Protein AF-X1JY91-F1 (afdb_monomer_lite)

Secondary structure (DSSP, 8-state):
-----GGGEEE-S---TTTTS---S---EEEEEEEEESSSTTTSEESSHHHHHHHH-HHHHH-SS----S-SS--EESHHHHHHHHHT--TT-EEEEEEEEEEHHHHHHHHHHHHHHHHTTS-TTGGGEEE--SEEE-GGGBS-GGG-SSS------TTT--HHHHHHHHHHHGGGS---HHHHHTT--BTBGGG--B----TTS--TTS-HHHH--GGGPPPSSPPPPS---

Organism: NCBI:txid412755

Structure (mmCIF, N/CA/C/O backbone):
data_AF-X1JY91-F1
#
_entry.id   AF-X1JY91-F1
#
loop_
_atom_site.group_PDB
_atom_site.id
_atom_site.type_symbol
_atom_site.label_atom_id
_atom_site.label_alt_id
_atom_site.label_comp_id
_atom_site.label_asym_id
_atom_site.label_entity_id
_atom_site.label_seq_id
_atom_site.pdbx_PDB_ins_code
_atom_site.Cartn_x
_atom_site.Cartn_y
_atom_site.Cartn_z
_atom_site.occupancy
_atom_site.B_iso_or_equiv
_atom_site.auth_seq_id
_atom_site.auth_comp_id
_atom_site.auth_asym_id
_atom_site.auth_atom_id
_atom_site.pdbx_PDB_model_num
ATOM 1 N N . VAL A 1 1 ? -19.067 -27.309 15.821 1.00 42.75 1 VAL A N 1
ATOM 2 C CA . VAL A 1 1 ? -18.584 -26.066 15.179 1.00 42.75 1 VAL A CA 1
ATOM 3 C C . VAL A 1 1 ? -19.810 -25.190 15.060 1.00 42.75 1 VAL A C 1
ATOM 5 O O . VAL A 1 1 ? -20.664 -25.485 14.240 1.00 42.75 1 VAL A O 1
ATOM 8 N N . ASN A 1 2 ? -19.988 -24.309 16.042 1.00 35.75 2 ASN A N 1
ATOM 9 C CA . ASN A 1 2 ? -21.255 -23.636 16.328 1.00 35.75 2 ASN A CA 1
ATOM 10 C C . ASN A 1 2 ? -21.589 -22.570 15.284 1.00 35.75 2 ASN A C 1
ATOM 12 O O . ASN A 1 2 ? -20.685 -21.918 14.764 1.00 35.75 2 ASN A O 1
ATOM 16 N N . ASP A 1 3 ? -22.894 -22.414 15.057 1.00 37.16 3 ASP A N 1
ATOM 17 C CA . ASP A 1 3 ? -23.576 -21.383 14.275 1.00 37.16 3 ASP A CA 1
ATOM 18 C C . ASP A 1 3 ? -22.879 -20.016 14.314 1.00 37.16 3 ASP A C 1
ATOM 20 O O . ASP A 1 3 ? -23.048 -19.217 15.238 1.00 37.16 3 ASP A O 1
ATOM 24 N N . LEU A 1 4 ? -22.131 -19.706 13.257 1.00 40.84 4 LEU A N 1
ATOM 25 C CA . LEU A 1 4 ? -21.957 -18.325 12.836 1.00 40.84 4 LEU A CA 1
ATOM 26 C C . LEU A 1 4 ? -23.233 -17.956 12.077 1.00 40.84 4 LEU A C 1
ATOM 28 O O . LEU A 1 4 ? -23.345 -18.238 10.887 1.00 40.84 4 LEU A O 1
ATOM 32 N N . ASN A 1 5 ? -24.211 -17.361 12.769 1.00 42.41 5 ASN A N 1
ATOM 33 C CA . ASN A 1 5 ? -25.340 -16.713 12.102 1.00 42.41 5 ASN A CA 1
ATOM 34 C C . ASN A 1 5 ? -24.774 -15.751 11.047 1.00 42.41 5 ASN A C 1
ATOM 36 O O . ASN A 1 5 ? -24.070 -14.793 11.381 1.00 42.41 5 ASN A O 1
ATOM 40 N N . ASN A 1 6 ? -25.084 -16.020 9.777 1.00 45.81 6 ASN A N 1
ATOM 41 C CA . ASN A 1 6 ? -24.625 -15.269 8.602 1.00 45.81 6 ASN A CA 1
ATOM 42 C C . ASN A 1 6 ? -24.978 -13.766 8.640 1.00 45.81 6 ASN A C 1
ATOM 44 O O . ASN A 1 6 ? -24.486 -12.999 7.822 1.00 45.81 6 ASN A O 1
ATOM 48 N N . GLU A 1 7 ? -25.787 -13.332 9.605 1.00 46.47 7 GLU A N 1
ATOM 49 C CA . GLU A 1 7 ? -26.208 -11.945 9.838 1.00 46.47 7 GLU A CA 1
ATOM 50 C C . GLU A 1 7 ? -25.088 -11.043 10.396 1.00 46.47 7 GLU A C 1
ATOM 52 O O . GLU A 1 7 ? -25.255 -9.831 10.481 1.00 46.47 7 GLU A O 1
ATOM 57 N N . ARG A 1 8 ? -23.917 -11.597 10.749 1.00 52.84 8 ARG A N 1
ATOM 58 C CA . ARG A 1 8 ? -22.803 -10.848 11.375 1.00 52.84 8 ARG A CA 1
ATOM 59 C C . ARG A 1 8 ? -21.586 -10.630 10.474 1.00 52.84 8 ARG A C 1
ATOM 61 O O . ARG A 1 8 ? -20.507 -10.340 10.991 1.00 52.84 8 ARG A O 1
ATOM 68 N N . VAL A 1 9 ? -21.741 -10.806 9.159 1.00 50.53 9 VAL A N 1
ATOM 69 C CA . VAL A 1 9 ? -20.650 -10.747 8.175 1.00 50.53 9 VAL A CA 1
ATOM 70 C C . VAL A 1 9 ? -21.019 -9.809 7.026 1.00 50.53 9 VAL A C 1
ATOM 72 O O . VAL A 1 9 ? -21.975 -10.054 6.298 1.00 50.53 9 VAL A O 1
ATOM 75 N N . VAL A 1 10 ? -20.216 -8.763 6.807 1.00 55.34 10 VAL A N 1
ATOM 76 C CA . VAL A 1 10 ? -20.349 -7.864 5.646 1.00 55.34 10 VAL A CA 1
ATOM 77 C C . VAL A 1 10 ? -19.116 -7.997 4.752 1.00 55.34 10 VAL A C 1
ATOM 79 O O . VAL A 1 10 ? -17.999 -7.710 5.185 1.00 55.34 10 VAL A O 1
ATOM 82 N N . ALA A 1 11 ? -19.322 -8.407 3.495 1.00 51.16 11 ALA A N 1
ATOM 83 C CA . ALA A 1 11 ? -18.288 -8.433 2.459 1.00 51.16 11 ALA A CA 1
ATOM 84 C C . ALA A 1 11 ? -18.244 -7.083 1.722 1.00 51.16 11 ALA A C 1
ATOM 86 O O . ALA A 1 11 ? -19.138 -6.735 0.944 1.00 51.16 11 ALA A O 1
ATOM 87 N N . TYR A 1 12 ? -17.199 -6.297 1.968 1.00 52.84 12 TYR A N 1
ATOM 88 C CA . TYR A 1 12 ? -17.137 -4.894 1.558 1.00 52.84 12 TYR A CA 1
ATOM 89 C C . TYR A 1 12 ? -16.532 -4.697 0.158 1.00 52.84 12 TYR A C 1
ATOM 91 O O . TYR A 1 12 ? -15.502 -4.051 -0.001 1.00 52.84 12 TYR A O 1
ATOM 99 N N . TYR A 1 13 ? -17.161 -5.239 -0.891 1.00 44.19 13 TYR A N 1
ATOM 100 C CA . TYR A 1 13 ? -16.711 -4.966 -2.272 1.00 44.19 13 TYR A CA 1
ATOM 101 C C . TYR A 1 13 ? -17.351 -3.721 -2.901 1.00 44.19 13 TYR A C 1
ATOM 103 O O . TYR A 1 13 ? -17.035 -3.358 -4.034 1.00 44.19 13 TYR A O 1
ATOM 111 N N . LYS A 1 14 ? -18.292 -3.057 -2.217 1.00 42.50 14 LYS A N 1
ATOM 112 C CA . LYS A 1 14 ? -19.024 -1.917 -2.778 1.00 42.50 14 LYS A CA 1
ATOM 113 C C . LYS A 1 14 ? -19.405 -0.919 -1.687 1.00 42.50 14 LYS A C 1
ATOM 115 O O . LYS A 1 14 ? -20.397 -1.105 -0.995 1.00 42.50 14 LYS A O 1
ATOM 120 N N . LEU A 1 15 ? -18.721 0.224 -1.668 1.00 49.44 15 LEU A N 1
ATOM 121 C CA . LEU A 1 15 ? -19.171 1.495 -1.070 1.00 49.44 15 LEU A CA 1
ATOM 122 C C . LEU A 1 15 ? -20.450 2.058 -1.735 1.00 49.44 15 LEU A C 1
ATOM 124 O O . LEU A 1 15 ? -20.715 3.255 -1.694 1.00 49.44 15 LEU A O 1
ATOM 128 N N . HIS A 1 16 ? -21.236 1.221 -2.412 1.00 49.62 16 HIS A N 1
ATOM 129 C CA . HIS A 1 16 ? -22.369 1.667 -3.199 1.00 49.62 16 HIS A CA 1
ATOM 130 C C . HIS A 1 16 ? -23.526 2.050 -2.258 1.00 49.62 16 HIS A C 1
ATOM 132 O O . HIS A 1 16 ? -23.951 1.198 -1.476 1.00 49.62 16 HIS A O 1
ATOM 138 N N . PRO A 1 17 ? -24.124 3.252 -2.379 1.00 52.75 17 PRO A N 1
ATOM 139 C CA . PRO A 1 17 ? -25.190 3.746 -1.491 1.00 52.75 17 PRO A CA 1
ATOM 140 C C . PRO A 1 17 ? -26.423 2.838 -1.353 1.00 52.75 17 PRO A C 1
ATOM 142 O O . PRO A 1 17 ? -27.221 2.980 -0.433 1.00 52.75 17 PRO A O 1
ATOM 145 N N . LYS A 1 18 ? -26.610 1.888 -2.277 1.00 48.88 18 LYS A N 1
ATOM 146 C CA . LYS A 1 18 ? -27.685 0.882 -2.197 1.00 48.88 18 LYS A CA 1
ATOM 147 C C . LYS A 1 18 ? -27.366 -0.308 -1.281 1.00 48.88 18 LYS A C 1
ATOM 149 O O . LYS A 1 18 ? -28.301 -0.868 -0.732 1.00 48.88 18 LYS A O 1
ATOM 154 N N . ALA A 1 19 ? -26.092 -0.664 -1.090 1.00 51.09 19 ALA A N 1
ATOM 155 C CA . ALA A 1 19 ? -25.667 -1.712 -0.146 1.00 51.09 19 ALA A CA 1
ATOM 156 C C . ALA A 1 19 ? -25.636 -1.212 1.316 1.00 51.09 19 ALA A C 1
ATOM 158 O O . ALA A 1 19 ? -25.403 -1.974 2.241 1.00 51.09 19 ALA A O 1
ATOM 159 N N . GLN A 1 20 ? -25.870 0.087 1.501 1.00 54.62 20 GLN A N 1
ATOM 160 C CA . GLN A 1 20 ? -25.753 0.843 2.746 1.00 54.62 20 GLN A CA 1
ATOM 161 C C . GLN A 1 20 ? -27.077 0.977 3.525 1.00 54.62 20 GLN A C 1
ATOM 163 O O . GLN A 1 20 ? -27.113 1.605 4.579 1.00 54.62 20 GLN A O 1
ATOM 168 N N . LYS A 1 21 ? -28.189 0.443 2.996 1.00 50.72 21 LYS A N 1
ATOM 169 C CA . LYS A 1 21 ? -29.545 0.674 3.535 1.00 50.72 21 LYS A CA 1
ATOM 170 C C . LYS A 1 21 ? -29.960 -0.263 4.672 1.00 50.72 21 LYS A C 1
ATOM 172 O O . LYS A 1 21 ? -31.004 -0.037 5.276 1.00 50.72 21 LYS A O 1
ATOM 177 N N . GLU A 1 22 ? -29.154 -1.264 5.000 1.00 53.72 22 GLU A N 1
ATOM 178 C CA . GLU A 1 22 ? -29.456 -2.238 6.051 1.00 53.72 22 GLU A CA 1
ATOM 179 C C . GLU A 1 22 ? -28.492 -2.062 7.231 1.00 53.72 22 GLU A C 1
ATOM 181 O O . GLU A 1 22 ? -27.667 -2.919 7.519 1.00 53.72 22 GLU A O 1
ATOM 186 N N . LYS A 1 23 ? -28.581 -0.928 7.943 1.00 58.56 23 LYS A N 1
ATOM 187 C CA . LYS A 1 23 ? -28.072 -0.851 9.325 1.00 58.56 23 LYS A CA 1
ATOM 188 C C . LYS A 1 23 ? -29.032 -1.647 10.211 1.00 58.56 23 LYS A C 1
ATOM 190 O O . LYS A 1 23 ? -29.937 -1.079 10.821 1.00 58.56 23 LYS A O 1
ATOM 195 N N . LYS A 1 24 ? -28.896 -2.969 10.219 1.00 55.19 24 LYS A N 1
ATOM 196 C CA . LYS A 1 24 ? -29.608 -3.843 11.148 1.00 55.19 24 LYS A CA 1
ATOM 197 C C . LYS A 1 24 ? -28.599 -4.768 11.817 1.00 55.19 24 LYS A C 1
ATOM 199 O O . LYS A 1 24 ? -27.862 -5.467 11.142 1.00 55.19 24 LYS A O 1
ATOM 204 N N . GLU A 1 25 ? -28.624 -4.711 13.145 1.00 64.94 25 GLU A N 1
ATOM 205 C CA . GLU A 1 25 ? -27.871 -5.529 14.100 1.00 64.94 25 GLU A CA 1
ATOM 206 C C . GLU A 1 25 ? -26.373 -5.237 14.269 1.00 64.94 25 GLU A C 1
ATOM 208 O O . GLU A 1 25 ? -25.697 -4.656 13.422 1.00 64.94 25 GLU A O 1
ATOM 213 N N . PHE A 1 26 ? -25.876 -5.593 15.457 1.00 70.94 26 PHE A N 1
ATOM 214 C CA . PHE A 1 26 ? -24.472 -5.487 15.835 1.00 70.94 26 PHE A CA 1
ATOM 215 C C . PHE A 1 26 ? -23.635 -6.438 14.969 1.00 70.94 26 PHE A C 1
ATOM 217 O O . PHE A 1 26 ? -23.753 -7.663 15.071 1.00 70.94 26 PHE A O 1
ATOM 224 N N . VAL A 1 27 ? -22.764 -5.872 14.133 1.00 81.12 27 VAL A N 1
ATOM 225 C CA . VAL A 1 27 ? -21.846 -6.632 13.279 1.00 81.12 27 VAL A CA 1
ATOM 226 C C . VAL A 1 27 ? -20.506 -6.766 13.989 1.00 81.12 27 VAL A C 1
ATOM 228 O O . VAL A 1 27 ? -19.797 -5.785 14.189 1.00 81.12 27 VAL A O 1
ATOM 231 N N . LYS A 1 28 ? -20.136 -7.995 14.358 1.00 86.75 28 LYS A N 1
ATOM 232 C CA . LYS A 1 28 ? -18.850 -8.253 15.018 1.00 86.75 28 LYS A CA 1
ATOM 233 C C . LYS A 1 28 ? -17.679 -8.286 14.032 1.00 86.75 28 LYS A C 1
ATOM 235 O O . LYS A 1 28 ? -16.620 -7.761 14.351 1.00 86.75 28 LYS A O 1
ATOM 240 N N . TYR A 1 29 ? -17.860 -8.899 12.860 1.00 87.69 29 TYR A N 1
ATOM 241 C CA . TYR A 1 29 ? -16.775 -9.169 11.914 1.00 87.69 29 TYR A CA 1
ATOM 242 C C . TYR A 1 29 ? -17.007 -8.475 10.574 1.00 87.69 29 TYR A C 1
ATOM 244 O O . TYR A 1 29 ? -18.038 -8.659 9.924 1.00 87.69 29 TYR A O 1
ATOM 252 N N . PHE A 1 30 ? -16.000 -7.742 10.113 1.00 88.62 30 PHE A N 1
ATOM 253 C CA . PHE A 1 30 ? -16.000 -7.096 8.810 1.00 88.62 30 PHE A CA 1
ATOM 254 C C . PHE A 1 30 ? -14.899 -7.667 7.929 1.00 88.62 30 PHE A C 1
ATOM 256 O O . PHE A 1 30 ? -13.727 -7.625 8.291 1.00 88.62 30 PHE A O 1
ATOM 263 N N . PHE A 1 31 ? -15.271 -8.159 6.746 1.00 87.06 31 PHE A N 1
ATOM 264 C CA . PHE A 1 31 ? -14.324 -8.708 5.782 1.00 87.06 31 PHE A CA 1
ATOM 265 C C . PHE A 1 31 ? -14.161 -7.733 4.616 1.00 87.06 31 PHE A C 1
ATOM 267 O O . PHE A 1 31 ? -15.071 -7.516 3.806 1.00 87.06 31 PHE A O 1
ATOM 274 N N . LEU A 1 32 ? -12.980 -7.127 4.538 1.00 88.75 32 LEU A N 1
ATOM 275 C CA . LEU A 1 32 ? -12.603 -6.184 3.493 1.00 88.75 32 LEU A CA 1
ATOM 276 C C . LEU A 1 32 ? -11.825 -6.947 2.425 1.00 88.75 32 LEU A C 1
ATOM 278 O O . LEU A 1 32 ? -10.707 -7.379 2.673 1.00 88.75 32 LEU A O 1
ATOM 282 N N . ILE A 1 33 ? -12.407 -7.147 1.248 1.00 85.69 33 ILE A N 1
ATOM 283 C CA . ILE A 1 33 ? -11.801 -7.975 0.198 1.00 85.69 33 ILE A CA 1
ATOM 284 C C . ILE A 1 33 ? -11.210 -7.059 -0.873 1.00 85.69 33 ILE A C 1
ATOM 286 O O . ILE A 1 33 ? -11.864 -6.110 -1.302 1.00 85.69 33 ILE A O 1
ATOM 290 N N . ASP A 1 34 ? -9.995 -7.366 -1.323 1.00 83.69 34 ASP A N 1
ATOM 291 C CA . ASP A 1 34 ? -9.334 -6.657 -2.422 1.00 83.69 34 ASP A CA 1
ATOM 292 C C . ASP A 1 34 ? -8.687 -7.651 -3.394 1.00 83.69 34 ASP A C 1
ATOM 294 O O . ASP A 1 34 ? -8.339 -8.774 -3.023 1.00 83.69 34 ASP A O 1
ATOM 298 N N . ASP A 1 35 ? -8.536 -7.260 -4.656 1.00 83.12 35 ASP A N 1
ATOM 299 C CA . ASP A 1 35 ? -8.000 -8.132 -5.692 1.00 83.12 35 ASP A CA 1
ATOM 300 C C . ASP A 1 35 ? -6.464 -8.160 -5.676 1.00 83.12 35 ASP A C 1
ATOM 302 O O . ASP A 1 35 ? -5.870 -9.242 -5.714 1.00 83.12 35 ASP A O 1
ATOM 306 N N . PHE A 1 36 ? -5.810 -7.002 -5.643 1.00 82.94 36 PHE A N 1
ATOM 307 C CA . PHE A 1 36 ? -4.357 -6.886 -5.652 1.00 82.94 36 PHE A CA 1
ATOM 308 C C . PHE A 1 36 ? -3.873 -5.624 -4.929 1.00 82.94 36 PHE A C 1
ATOM 310 O O . PHE A 1 36 ? -4.130 -4.495 -5.355 1.00 82.94 36 PHE A O 1
ATOM 317 N N . VAL A 1 37 ? -3.039 -5.809 -3.908 1.00 87.00 37 VAL A N 1
ATOM 318 C CA . VAL A 1 37 ? -2.494 -4.714 -3.103 1.00 87.00 37 VAL A CA 1
ATOM 319 C C . VAL A 1 37 ? -1.011 -4.520 -3.396 1.00 87.00 37 VAL A C 1
ATOM 321 O O . VAL A 1 37 ? -0.157 -5.314 -3.000 1.00 87.00 37 VAL A O 1
ATOM 324 N N . GLY A 1 38 ? -0.717 -3.426 -4.100 1.00 85.69 38 GLY A N 1
ATOM 325 C CA . GLY A 1 38 ? 0.626 -3.123 -4.580 1.00 85.69 38 GLY A CA 1
ATOM 326 C C . GLY A 1 38 ? 1.530 -2.462 -3.544 1.00 85.69 38 GLY A C 1
ATOM 327 O O . GLY A 1 38 ? 2.564 -3.021 -3.189 1.00 85.69 38 GLY A O 1
ATOM 328 N N . THR A 1 39 ? 1.111 -1.291 -3.056 1.00 88.38 39 THR A N 1
ATOM 329 C CA . THR A 1 39 ? 1.764 -0.503 -1.989 1.00 88.38 39 THR A CA 1
ATOM 330 C C . THR A 1 39 ? 0.866 -0.308 -0.763 1.00 88.38 39 THR A C 1
ATOM 332 O O . THR A 1 39 ? 1.328 0.093 0.300 1.00 88.38 39 THR A O 1
ATOM 335 N N . GLY A 1 40 ? -0.441 -0.554 -0.897 1.00 90.25 40 GLY A N 1
ATOM 336 C CA . GLY A 1 40 ? -1.424 -0.317 0.162 1.00 90.25 40 GLY A CA 1
ATOM 337 C C . GLY A 1 40 ? -1.877 1.140 0.324 1.00 90.25 40 GLY A C 1
ATOM 338 O O . GLY A 1 40 ? -2.715 1.400 1.179 1.00 90.25 40 GLY A O 1
ATOM 339 N N . THR A 1 41 ? -1.416 2.095 -0.496 1.00 90.44 41 THR A N 1
ATOM 340 C CA . THR A 1 41 ? -1.778 3.531 -0.366 1.00 90.44 41 THR A CA 1
ATOM 341 C C . THR A 1 41 ? -3.260 3.837 -0.609 1.00 90.44 41 THR A C 1
ATOM 343 O O . THR A 1 41 ? -3.788 4.838 -0.121 1.00 90.44 41 THR A O 1
ATOM 346 N N . THR A 1 42 ? -3.957 2.976 -1.355 1.00 87.19 42 THR A N 1
ATOM 347 C CA . THR A 1 42 ? -5.416 3.077 -1.539 1.00 87.19 42 THR A CA 1
ATOM 348 C C . THR A 1 42 ? -6.170 2.645 -0.278 1.00 87.19 42 THR A C 1
ATOM 350 O O . THR A 1 42 ? -7.233 3.194 0.024 1.00 87.19 42 THR A O 1
ATOM 353 N N . PHE A 1 43 ? -5.607 1.699 0.479 1.00 91.94 43 PHE A N 1
ATOM 354 C CA . PHE A 1 43 ? -6.185 1.193 1.719 1.00 91.94 43 PHE A CA 1
ATOM 355 C C . PHE A 1 43 ? -5.899 2.127 2.900 1.00 91.94 43 PHE A C 1
ATOM 357 O O . PHE A 1 43 ? -6.841 2.527 3.582 1.00 91.94 43 PHE A O 1
ATOM 364 N N . LEU A 1 44 ? -4.635 2.526 3.080 1.00 94.38 44 LEU A N 1
ATOM 365 C CA . LEU A 1 44 ? -4.185 3.446 4.125 1.00 94.38 44 LEU A CA 1
ATOM 366 C C . LEU A 1 44 ? -2.976 4.280 3.655 1.00 94.38 44 LEU A C 1
ATOM 368 O O . LEU A 1 44 ? -1.953 3.745 3.196 1.00 94.38 44 LEU A O 1
ATOM 372 N N . ARG A 1 45 ? -3.084 5.601 3.804 1.00 93.31 45 ARG A N 1
ATOM 373 C CA . ARG A 1 45 ? -2.003 6.570 3.587 1.00 93.31 45 ARG A CA 1
ATOM 374 C C . ARG A 1 45 ? -2.115 7.745 4.560 1.00 93.31 45 ARG A C 1
ATOM 376 O O . ARG A 1 45 ? -3.196 8.020 5.072 1.00 93.31 45 ARG A O 1
ATOM 383 N N . ASP A 1 46 ? -0.994 8.419 4.768 1.00 94.50 46 ASP A N 1
ATOM 384 C CA . ASP A 1 46 ? -0.953 9.766 5.338 1.00 94.50 46 ASP A CA 1
ATOM 385 C C . ASP A 1 46 ? -1.138 10.771 4.184 1.00 94.50 46 ASP A C 1
ATOM 387 O O . ASP A 1 46 ? -0.739 10.474 3.056 1.00 94.50 46 ASP A O 1
ATOM 391 N N . GLU A 1 47 ? -1.787 11.909 4.408 1.00 92.44 47 GLU A N 1
ATOM 392 C CA . GLU A 1 47 ? -1.885 12.978 3.403 1.00 92.44 47 GLU A CA 1
ATOM 393 C C . GLU A 1 47 ? -0.668 13.915 3.423 1.00 92.44 47 GLU A C 1
ATOM 395 O O . GLU A 1 47 ? -0.426 14.601 2.428 1.00 92.44 47 GLU A O 1
ATOM 400 N N . SER A 1 48 ? 0.142 13.896 4.488 1.00 92.69 48 SER A N 1
ATOM 401 C CA . SER A 1 48 ? 1.436 14.578 4.514 1.00 92.69 48 SER A CA 1
ATOM 402 C C . SER A 1 48 ? 2.381 13.947 3.487 1.00 92.69 48 SER A C 1
ATOM 404 O O . SER A 1 48 ? 2.571 12.724 3.439 1.00 92.69 48 SER A O 1
ATOM 406 N N . GLU A 1 49 ? 2.970 14.781 2.627 1.00 88.75 49 GLU A N 1
ATOM 407 C CA . GLU A 1 49 ? 3.858 14.324 1.555 1.00 88.75 49 GLU A CA 1
ATOM 408 C C . GLU A 1 49 ? 5.122 13.663 2.123 1.00 88.75 49 GLU A C 1
ATOM 410 O O . GLU A 1 49 ? 5.552 12.616 1.630 1.00 88.75 49 GLU A O 1
ATOM 415 N N . ASP A 1 50 ? 5.678 14.226 3.196 1.00 91.31 50 ASP A N 1
ATOM 416 C CA . ASP A 1 50 ? 6.889 13.711 3.834 1.00 91.31 50 ASP A CA 1
ATOM 417 C C . ASP A 1 50 ? 6.629 12.378 4.535 1.00 91.31 50 ASP A C 1
ATOM 419 O O . ASP A 1 50 ? 7.397 11.428 4.363 1.00 91.31 50 ASP A O 1
ATOM 423 N N . ASN A 1 51 ? 5.497 12.247 5.232 1.00 93.19 51 ASN A N 1
ATOM 424 C CA . ASN A 1 51 ? 5.094 10.968 5.817 1.00 93.19 51 ASN A CA 1
ATOM 425 C C . ASN A 1 51 ? 4.759 9.934 4.735 1.00 93.19 51 ASN A C 1
ATOM 427 O O . ASN A 1 51 ? 5.083 8.756 4.880 1.00 93.19 51 ASN A O 1
ATOM 431 N N . THR A 1 52 ? 4.150 10.348 3.621 1.00 90.69 52 THR A N 1
ATOM 432 C CA . THR A 1 52 ? 3.903 9.454 2.481 1.00 90.69 52 THR A CA 1
ATOM 433 C C . THR A 1 52 ? 5.209 8.900 1.928 1.00 90.69 52 THR A C 1
ATOM 435 O O . THR A 1 52 ? 5.330 7.684 1.768 1.00 90.69 52 THR A O 1
ATOM 438 N N . LYS A 1 53 ? 6.204 9.762 1.684 1.00 90.56 53 LYS A N 1
ATOM 439 C CA . LYS A 1 53 ? 7.546 9.346 1.247 1.00 90.56 53 LYS A CA 1
ATOM 440 C C . LYS A 1 53 ? 8.201 8.431 2.273 1.00 90.56 53 LYS A C 1
ATOM 442 O O . LYS A 1 53 ? 8.724 7.387 1.896 1.00 90.56 53 LYS A O 1
ATOM 447 N N . TYR A 1 54 ? 8.103 8.771 3.558 1.00 92.75 54 TYR A N 1
ATOM 448 C CA . TYR A 1 54 ? 8.613 7.942 4.645 1.00 92.75 54 TYR A CA 1
ATOM 449 C C . TYR A 1 54 ? 8.035 6.524 4.589 1.00 92.75 54 TYR A C 1
ATOM 451 O O . TYR A 1 54 ? 8.789 5.553 4.592 1.00 92.75 54 TYR A O 1
ATOM 459 N N . TRP A 1 55 ? 6.712 6.390 4.483 1.00 93.06 55 TRP A N 1
ATOM 460 C CA . TRP A 1 55 ? 6.045 5.089 4.438 1.00 93.06 55 TRP A CA 1
ATOM 461 C C . TRP A 1 55 ? 6.225 4.345 3.112 1.00 93.06 55 TRP A C 1
ATOM 463 O O . TRP A 1 55 ? 5.928 3.155 3.048 1.00 93.06 55 TRP A O 1
ATOM 473 N N . LEU A 1 56 ? 6.645 5.019 2.041 1.00 91.06 56 LEU A N 1
ATOM 474 C CA . LEU A 1 56 ? 6.953 4.384 0.758 1.00 91.06 56 LEU A CA 1
ATOM 475 C C . LEU A 1 56 ? 8.419 3.938 0.645 1.00 91.06 56 LEU A C 1
ATOM 477 O O . LEU A 1 56 ? 8.732 3.124 -0.222 1.00 91.06 56 LEU A O 1
ATOM 481 N N . ASP A 1 57 ? 9.294 4.411 1.531 1.00 88.88 57 ASP A N 1
ATOM 482 C CA . ASP A 1 57 ? 10.695 3.999 1.596 1.00 88.88 57 ASP A CA 1
ATOM 483 C C . ASP A 1 57 ? 10.846 2.679 2.368 1.00 88.88 57 ASP A C 1
ATOM 485 O O . ASP A 1 57 ? 10.586 2.577 3.569 1.00 88.88 57 ASP A O 1
ATOM 489 N N . GLU A 1 58 ? 11.319 1.651 1.663 1.00 86.94 58 GLU A N 1
ATOM 490 C CA . GLU A 1 58 ? 11.559 0.314 2.206 1.00 86.94 58 GLU A CA 1
ATOM 491 C C . GLU A 1 58 ? 12.460 0.288 3.425 1.00 86.94 58 GLU A C 1
ATOM 493 O O . GLU A 1 58 ? 12.237 -0.531 4.316 1.00 86.94 58 GLU A O 1
ATOM 498 N N . LYS A 1 59 ? 13.461 1.172 3.489 1.00 86.75 59 LYS A N 1
ATOM 499 C CA . LYS A 1 59 ? 14.366 1.211 4.637 1.00 86.75 59 LYS A CA 1
ATOM 500 C C . LYS A 1 59 ? 13.573 1.489 5.904 1.00 86.75 59 LYS A C 1
ATOM 502 O O . LYS A 1 59 ? 13.818 0.853 6.912 1.00 86.75 59 LYS A O 1
ATOM 507 N N . ASN A 1 60 ? 12.556 2.344 5.847 1.00 89.25 60 ASN A N 1
ATOM 508 C CA . ASN A 1 60 ? 11.706 2.635 7.004 1.00 89.25 60 ASN A CA 1
ATOM 509 C C . ASN A 1 60 ? 10.741 1.479 7.324 1.00 89.25 60 ASN A C 1
ATOM 511 O O . ASN A 1 60 ? 10.320 1.299 8.470 1.00 89.25 60 ASN A O 1
ATOM 515 N N . ILE A 1 61 ? 10.405 0.652 6.330 1.00 89.38 61 ILE A N 1
ATOM 516 C CA . ILE A 1 61 ? 9.510 -0.498 6.501 1.00 89.38 61 ILE A CA 1
ATOM 517 C C . ILE A 1 61 ? 10.236 -1.727 7.047 1.00 89.38 61 ILE A C 1
ATOM 519 O O . ILE A 1 61 ? 9.662 -2.435 7.872 1.00 89.38 61 ILE A O 1
ATOM 523 N N . PHE A 1 62 ? 11.497 -1.952 6.699 1.00 85.50 62 PHE A N 1
ATOM 524 C CA . PHE A 1 62 ? 12.234 -3.142 7.141 1.00 85.50 62 PHE A CA 1
ATOM 525 C C . PHE A 1 62 ? 13.259 -2.866 8.248 1.00 85.50 62 PHE A C 1
ATOM 527 O O . PHE A 1 62 ? 13.605 -3.782 8.988 1.00 85.50 62 PHE A O 1
ATOM 534 N N . ASP A 1 63 ? 13.666 -1.612 8.457 1.00 82.88 63 ASP A N 1
ATOM 535 C CA . ASP A 1 63 ? 14.459 -1.220 9.624 1.00 82.88 63 ASP A CA 1
ATOM 536 C C . ASP A 1 63 ? 13.548 -1.056 10.851 1.00 82.88 63 ASP A C 1
ATOM 538 O O . ASP A 1 63 ? 12.568 -0.303 10.842 1.00 82.88 63 ASP A O 1
ATOM 542 N N . SER A 1 64 ? 13.833 -1.798 11.919 1.00 71.19 64 SER A N 1
ATOM 543 C CA . SER A 1 64 ? 13.090 -1.729 13.180 1.00 71.19 64 SER A CA 1
ATOM 544 C C . SER A 1 64 ? 13.513 -0.563 14.075 1.00 71.19 64 SER A C 1
ATOM 546 O O . SER A 1 64 ? 12.812 -0.270 15.038 1.00 71.19 64 SER A O 1
ATOM 548 N N . SER A 1 65 ? 14.649 0.084 13.792 1.00 74.88 65 SER A N 1
ATOM 549 C CA . SER A 1 65 ? 15.172 1.198 14.595 1.00 74.88 65 SER A CA 1
ATOM 550 C C . SER A 1 65 ? 14.466 2.530 14.322 1.00 74.88 65 SER A C 1
ATOM 552 O O . SER A 1 65 ? 14.552 3.451 15.131 1.00 74.88 65 SER A O 1
ATOM 554 N N . LYS A 1 66 ? 13.741 2.636 13.203 1.00 70.56 66 LYS A N 1
ATOM 555 C CA . LYS A 1 66 ? 13.025 3.850 12.814 1.00 70.56 66 LYS A CA 1
ATOM 556 C C . LYS A 1 66 ? 11.593 3.839 13.333 1.00 70.56 66 LYS A C 1
ATOM 558 O O . LYS A 1 66 ? 10.795 2.984 12.952 1.00 70.56 66 LYS A O 1
ATOM 563 N N . THR A 1 67 ? 11.274 4.810 14.183 1.00 69.19 67 THR A N 1
ATOM 564 C CA . THR A 1 67 ? 9.960 4.910 14.839 1.00 69.19 67 THR A CA 1
ATOM 565 C C . THR A 1 67 ? 9.289 6.265 14.685 1.00 69.19 67 THR A C 1
ATOM 567 O O . THR A 1 67 ? 8.082 6.348 14.881 1.00 69.19 67 THR A O 1
ATOM 570 N N . ASP A 1 68 ? 10.035 7.308 14.320 1.00 79.88 68 ASP A N 1
ATOM 571 C CA . ASP A 1 68 ? 9.513 8.673 14.302 1.00 79.88 68 ASP A CA 1
ATOM 572 C C . ASP A 1 68 ? 9.205 9.137 12.882 1.00 79.88 68 ASP A C 1
ATOM 574 O O . ASP A 1 68 ? 10.026 8.996 11.968 1.00 79.88 68 ASP A O 1
ATOM 578 N N . LEU A 1 69 ? 8.006 9.698 12.717 1.00 84.81 69 LEU A N 1
ATOM 579 C CA . LEU A 1 69 ? 7.579 10.314 11.472 1.00 84.81 69 LEU A CA 1
ATOM 580 C C . LEU A 1 69 ? 8.152 11.728 11.311 1.00 84.81 69 LEU A C 1
ATOM 582 O O . LEU A 1 69 ? 8.284 12.444 12.309 1.00 84.81 69 LEU A O 1
ATOM 586 N N . PRO A 1 70 ? 8.448 12.147 10.064 1.00 83.62 70 PRO A N 1
ATOM 587 C CA . PRO A 1 70 ? 8.855 13.515 9.750 1.00 83.62 70 PRO A CA 1
ATOM 588 C C . PRO A 1 70 ? 7.847 14.574 10.213 1.00 83.62 70 PRO A C 1
ATOM 590 O O . PRO A 1 70 ? 8.236 15.577 10.811 1.00 83.62 70 PRO A O 1
ATOM 593 N N . ASP A 1 71 ? 6.559 14.340 9.962 1.00 83.69 71 ASP A N 1
ATOM 594 C CA . ASP A 1 71 ? 5.472 15.248 10.309 1.00 83.69 71 ASP A CA 1
ATOM 595 C C . ASP A 1 71 ? 4.575 14.619 11.378 1.00 83.69 71 ASP A C 1
ATOM 597 O O . ASP A 1 71 ? 4.040 13.520 11.214 1.00 83.69 71 ASP A O 1
ATOM 601 N N . LYS A 1 72 ? 4.411 15.333 12.494 1.00 80.56 72 LYS A N 1
ATOM 602 C CA . LYS A 1 72 ? 3.604 14.887 13.637 1.00 80.56 72 LYS A CA 1
ATOM 603 C C . LYS A 1 72 ? 2.114 15.188 13.462 1.00 80.56 72 LYS A C 1
ATOM 605 O O . LYS A 1 72 ? 1.295 14.585 14.156 1.00 80.56 72 LYS A O 1
ATOM 610 N N . ASN A 1 73 ? 1.748 16.080 12.541 1.00 84.81 73 ASN A N 1
ATOM 611 C CA . ASN A 1 73 ? 0.364 16.454 12.256 1.00 84.81 73 ASN A CA 1
ATOM 612 C C . ASN A 1 73 ? -0.239 15.554 11.170 1.00 84.81 73 ASN A C 1
ATOM 614 O O . ASN A 1 73 ? -0.747 16.019 10.155 1.00 84.81 73 ASN A O 1
ATOM 618 N N . SER A 1 74 ? -0.204 14.244 11.408 1.00 87.69 74 SER A N 1
ATOM 619 C CA . SER A 1 74 ? -0.726 13.252 10.471 1.00 87.69 74 SER A CA 1
ATOM 620 C C . SER A 1 74 ? -2.239 13.348 10.286 1.00 87.69 74 SER A C 1
ATOM 622 O O . SER A 1 74 ? -3.014 13.220 11.248 1.00 87.69 74 SER A O 1
ATOM 624 N N . GLU A 1 75 ? -2.647 13.458 9.027 1.00 93.50 75 GLU A N 1
ATOM 625 C CA . GLU A 1 75 ? -4.017 13.249 8.568 1.00 93.50 75 GLU A CA 1
ATOM 626 C C . GLU A 1 75 ? -4.067 11.971 7.736 1.00 93.50 75 GLU A C 1
ATOM 628 O O . GLU A 1 75 ? -3.322 11.803 6.771 1.00 93.50 75 GLU A O 1
ATOM 633 N N . LEU A 1 76 ? -4.928 11.036 8.133 1.00 95.00 76 LEU A N 1
ATOM 634 C CA . LEU A 1 76 ? -5.019 9.735 7.483 1.00 95.00 76 LEU A CA 1
ATOM 635 C C . LEU A 1 76 ? -6.142 9.704 6.464 1.00 95.00 76 LEU A C 1
ATOM 637 O O . LEU A 1 76 ? -7.211 10.280 6.650 1.00 95.00 76 LEU A O 1
ATOM 641 N N . SER A 1 77 ? -5.926 8.935 5.407 1.00 92.38 77 SER A N 1
ATOM 642 C CA . SER A 1 77 ? -6.959 8.647 4.429 1.00 92.38 77 SER A CA 1
ATOM 643 C C . SER A 1 77 ? -6.788 7.255 3.825 1.00 92.38 77 SER A C 1
ATOM 645 O O . SER A 1 77 ? -5.803 6.547 4.045 1.00 92.38 77 SER A O 1
ATOM 647 N N . GLY A 1 78 ? -7.784 6.840 3.045 1.00 89.88 78 GLY A N 1
ATOM 648 C CA . GLY A 1 78 ? -7.812 5.528 2.408 1.00 89.88 78 GLY A CA 1
ATOM 649 C C . GLY A 1 78 ? -9.134 4.814 2.644 1.00 89.88 78 GLY A C 1
ATOM 650 O O . GLY A 1 78 ? -10.054 5.362 3.252 1.00 89.88 78 GLY A O 1
ATOM 651 N N . ALA A 1 79 ? -9.255 3.611 2.092 1.00 89.44 79 ALA A N 1
ATOM 652 C CA . ALA A 1 79 ? -10.451 2.794 2.255 1.00 89.44 79 ALA A CA 1
ATOM 653 C C . ALA A 1 79 ? -10.706 2.423 3.721 1.00 89.44 79 ALA A C 1
ATOM 655 O O . ALA A 1 79 ? -11.860 2.447 4.130 1.00 89.44 79 ALA A O 1
ATOM 656 N N . LEU A 1 80 ? -9.655 2.153 4.506 1.00 92.38 80 LEU A N 1
ATOM 657 C CA . LEU A 1 80 ? -9.782 1.799 5.920 1.00 92.38 80 LEU A CA 1
ATOM 658 C C . LEU A 1 80 ? -10.384 2.941 6.747 1.00 92.38 80 LEU A C 1
ATOM 660 O O . LEU A 1 80 ? -11.337 2.716 7.480 1.00 92.38 80 LEU A O 1
ATOM 664 N N . ILE A 1 81 ? -9.865 4.162 6.593 1.00 92.38 81 ILE A N 1
ATOM 665 C CA . ILE A 1 81 ? -10.339 5.330 7.352 1.00 92.38 81 ILE A CA 1
ATOM 666 C C . ILE A 1 81 ? -11.805 5.618 7.023 1.00 92.38 81 ILE A C 1
ATOM 668 O O . ILE A 1 81 ? -12.651 5.610 7.907 1.00 92.38 81 ILE A O 1
ATOM 672 N N . ARG A 1 82 ? -12.140 5.699 5.725 1.00 88.38 82 ARG A N 1
ATOM 673 C CA . ARG A 1 82 ? -13.535 5.874 5.285 1.00 88.38 82 ARG A CA 1
ATOM 674 C C . ARG A 1 82 ? -14.460 4.768 5.794 1.00 88.38 82 ARG A C 1
ATOM 676 O O . ARG A 1 82 ? -15.645 5.013 5.985 1.00 88.38 82 ARG A O 1
ATOM 683 N N . PHE A 1 83 ? -13.947 3.548 5.936 1.00 87.75 83 PHE A N 1
ATOM 684 C CA . PHE A 1 83 ? -14.711 2.410 6.425 1.00 87.75 83 PHE A CA 1
ATOM 685 C C . PHE A 1 83 ? -15.017 2.521 7.921 1.00 87.75 83 PHE A C 1
ATOM 687 O O . PHE A 1 83 ? -16.177 2.362 8.300 1.00 87.75 83 PHE A O 1
ATOM 694 N N . ILE A 1 84 ? -13.999 2.821 8.733 1.00 88.50 84 ILE A N 1
ATOM 695 C CA . ILE A 1 84 ? -14.133 3.032 10.180 1.00 88.50 84 ILE A CA 1
ATOM 696 C C . ILE A 1 84 ? -15.131 4.163 10.450 1.00 88.50 84 ILE A C 1
ATOM 698 O O . ILE A 1 84 ? -16.102 3.943 11.172 1.00 88.50 84 ILE A O 1
ATOM 702 N N . ASP A 1 85 ? -14.961 5.310 9.784 1.00 86.75 85 ASP A N 1
ATOM 703 C CA . ASP A 1 85 ? -15.833 6.479 9.950 1.00 86.75 85 ASP A CA 1
ATOM 704 C C . ASP A 1 85 ? -17.287 6.165 9.574 1.00 86.75 85 ASP A C 1
ATOM 706 O O . ASP A 1 85 ? -18.232 6.534 10.269 1.00 86.75 85 ASP A O 1
ATOM 710 N N . TYR A 1 86 ? -17.485 5.457 8.459 1.00 84.38 86 TYR A N 1
ATOM 711 C CA . TYR A 1 86 ? -18.817 5.161 7.940 1.00 84.38 86 TYR A CA 1
ATOM 712 C C . TYR A 1 86 ? -19.613 4.217 8.853 1.00 84.38 86 TYR A C 1
ATOM 714 O O . TYR A 1 86 ? -20.815 4.413 9.077 1.00 84.38 86 TYR A O 1
ATOM 722 N N . TRP A 1 87 ? -18.957 3.170 9.358 1.00 82.75 87 TRP A N 1
ATOM 723 C CA . TRP A 1 87 ? -19.598 2.179 10.220 1.00 82.75 87 TRP A CA 1
ATOM 724 C C . TRP A 1 87 ? -19.585 2.562 11.699 1.00 82.75 87 TRP A C 1
ATOM 726 O O . TRP A 1 87 ? -20.303 1.921 12.462 1.00 82.75 87 TRP A O 1
ATOM 736 N N . ASN A 1 88 ? -18.863 3.627 12.074 1.00 85.25 88 ASN A N 1
ATOM 737 C CA . ASN A 1 88 ? -18.674 4.059 13.458 1.00 85.25 88 ASN A CA 1
ATOM 738 C C . ASN A 1 88 ? -18.201 2.885 14.329 1.00 85.25 88 ASN A C 1
ATOM 740 O O . ASN A 1 88 ? -18.870 2.499 15.288 1.00 85.25 88 ASN A O 1
ATOM 744 N N . LEU A 1 89 ? -17.108 2.258 13.889 1.00 85.06 89 LEU A N 1
ATOM 745 C CA . LEU A 1 89 ? -16.568 1.061 14.526 1.00 85.06 89 LEU A CA 1
ATOM 746 C C . LEU A 1 89 ? -15.929 1.400 15.869 1.00 85.06 89 LEU A C 1
ATOM 748 O O . LEU A 1 89 ? -15.295 2.439 16.007 1.00 85.06 89 LEU A O 1
ATOM 752 N N . ASP A 1 90 ? -16.070 0.483 16.818 1.00 82.69 90 ASP A N 1
ATOM 753 C CA . ASP A 1 90 ? -15.489 0.556 18.153 1.00 82.69 90 ASP A CA 1
ATOM 754 C C . ASP A 1 90 ? -14.679 -0.710 18.465 1.00 82.69 90 ASP A C 1
ATOM 756 O O . ASP A 1 90 ? -14.618 -1.655 17.675 1.00 82.69 90 ASP A O 1
ATOM 760 N N . GLU A 1 91 ? -14.041 -0.748 19.628 1.00 84.62 91 GLU A N 1
ATOM 761 C CA . GLU A 1 91 ? -13.195 -1.849 20.103 1.00 84.62 91 GLU A CA 1
ATOM 762 C C . GLU A 1 91 ? -13.851 -3.246 20.139 1.00 84.62 91 GLU A C 1
ATOM 764 O O . GLU A 1 91 ? -13.143 -4.243 20.295 1.00 84.62 91 GLU A O 1
ATOM 769 N N . ASN A 1 92 ? -15.168 -3.356 19.954 1.00 86.88 92 ASN A N 1
ATOM 770 C CA . ASN A 1 92 ? -15.880 -4.631 19.865 1.00 86.88 92 ASN A CA 1
ATOM 771 C C . ASN A 1 92 ? -15.963 -5.180 18.431 1.00 86.88 92 ASN A C 1
ATOM 773 O O . ASN A 1 92 ? -16.386 -6.327 18.241 1.00 86.88 92 ASN A O 1
ATOM 777 N N . ASN A 1 93 ? -15.580 -4.391 17.423 1.00 88.94 93 ASN A N 1
ATOM 778 C CA . ASN A 1 93 ? -15.556 -4.809 16.025 1.00 88.94 93 ASN A CA 1
ATOM 779 C C . ASN A 1 93 ? -14.173 -5.337 15.616 1.00 88.94 93 ASN A C 1
ATOM 781 O O . ASN A 1 93 ? -13.133 -4.763 15.952 1.00 88.94 93 ASN A O 1
ATOM 785 N N . GLU A 1 94 ? -14.178 -6.400 14.813 1.00 91.69 94 GLU A N 1
ATOM 786 C CA . GLU A 1 94 ? -12.998 -6.973 14.171 1.00 91.69 94 GLU A CA 1
ATOM 787 C C . GLU A 1 9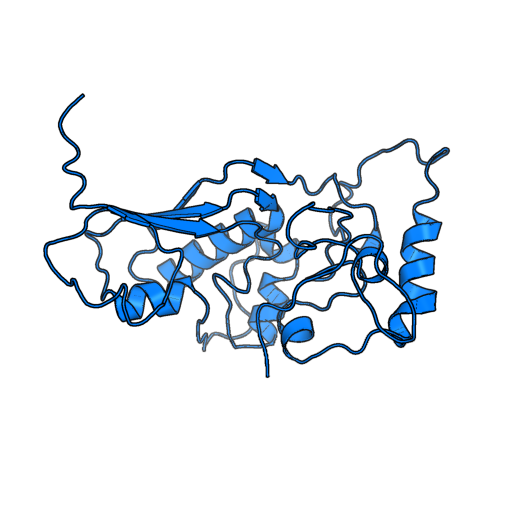4 ? -13.013 -6.699 12.666 1.00 91.69 94 GLU A C 1
ATOM 789 O O . GLU A 1 94 ? -14.010 -6.940 11.978 1.00 91.69 94 GLU A O 1
ATOM 794 N N . ILE A 1 95 ? -11.889 -6.205 12.145 1.00 93.31 95 ILE A N 1
ATOM 795 C CA . ILE A 1 95 ? -11.709 -5.874 10.730 1.00 93.31 95 ILE A CA 1
ATOM 796 C C . ILE A 1 95 ? -10.672 -6.829 10.149 1.00 93.31 95 ILE A C 1
ATOM 798 O O . ILE A 1 95 ? -9.509 -6.827 10.544 1.00 93.31 95 ILE A O 1
ATOM 802 N N . ILE A 1 96 ? -11.078 -7.620 9.166 1.00 94.75 96 ILE A N 1
ATOM 803 C CA . ILE A 1 96 ? -10.229 -8.604 8.505 1.00 94.75 96 ILE A CA 1
ATOM 804 C C . ILE A 1 96 ? -10.064 -8.172 7.050 1.00 94.75 96 ILE A C 1
ATOM 806 O O . ILE A 1 96 ? -10.987 -8.258 6.240 1.00 94.75 96 ILE A O 1
ATOM 810 N N . PHE A 1 97 ? -8.878 -7.674 6.714 1.00 95.25 97 PHE A N 1
ATOM 811 C CA . PHE A 1 97 ? -8.509 -7.327 5.350 1.00 95.25 97 PHE A CA 1
ATOM 812 C C . PHE A 1 97 ? -7.983 -8.563 4.618 1.00 95.25 97 PHE A C 1
ATOM 814 O O . PHE A 1 97 ? -6.935 -9.103 4.966 1.00 95.25 97 PHE A O 1
ATOM 821 N N . CYS A 1 98 ? -8.711 -9.001 3.595 1.00 94.56 98 CYS A N 1
ATOM 822 C CA . CYS A 1 98 ? -8.478 -10.212 2.816 1.00 94.56 98 CYS A CA 1
ATOM 823 C C . CYS A 1 98 ? -8.084 -9.888 1.366 1.00 94.56 98 CYS A C 1
ATOM 825 O O . CYS A 1 98 ? -8.889 -10.090 0.448 1.00 94.56 98 CYS A O 1
ATOM 827 N N . PRO A 1 99 ? -6.870 -9.372 1.112 1.00 90.44 99 PRO A N 1
ATOM 828 C CA . PRO A 1 99 ? -6.406 -9.199 -0.253 1.00 90.44 99 PRO A CA 1
ATOM 829 C C . PRO A 1 99 ? -6.123 -10.565 -0.889 1.00 90.44 99 PRO A C 1
ATOM 831 O O . PRO A 1 99 ? -5.439 -11.411 -0.313 1.00 90.44 99 PRO A O 1
ATOM 834 N N . TYR A 1 100 ? -6.608 -10.791 -2.107 1.00 87.50 100 TYR A N 1
ATOM 835 C CA . TYR A 1 100 ? -6.313 -12.030 -2.826 1.00 87.50 100 TYR A CA 1
ATOM 836 C C . TYR A 1 100 ? -4.808 -12.156 -3.098 1.00 87.50 100 TYR A C 1
ATOM 838 O O . TYR A 1 100 ? -4.209 -13.201 -2.858 1.00 87.50 100 TYR A O 1
ATOM 846 N N . ILE A 1 101 ? -4.173 -11.064 -3.527 1.00 87.50 101 ILE A N 1
ATOM 847 C CA . ILE A 1 101 ? -2.717 -10.958 -3.638 1.00 87.50 101 ILE A CA 1
ATOM 848 C C . ILE A 1 101 ? -2.270 -9.643 -2.991 1.00 87.50 101 ILE A C 1
ATOM 850 O O . ILE A 1 101 ? -2.831 -8.587 -3.278 1.00 87.50 101 ILE A O 1
ATOM 854 N N . ILE A 1 102 ? -1.228 -9.680 -2.168 1.00 90.88 102 ILE A N 1
ATOM 855 C CA . ILE A 1 102 ? -0.563 -8.492 -1.611 1.00 90.88 102 ILE A CA 1
ATOM 856 C C . ILE A 1 102 ? 0.942 -8.620 -1.806 1.00 90.88 102 ILE A C 1
ATOM 858 O O . ILE A 1 102 ? 1.462 -9.725 -1.708 1.00 90.88 102 ILE A O 1
ATOM 862 N N . THR A 1 103 ? 1.669 -7.534 -2.068 1.00 90.75 103 THR A N 1
ATOM 863 C CA . THR A 1 103 ? 3.137 -7.610 -1.972 1.00 90.75 103 THR A CA 1
ATOM 864 C C . THR A 1 103 ? 3.588 -7.692 -0.527 1.00 90.75 103 THR A C 1
ATOM 866 O O . THR A 1 103 ? 2.963 -7.108 0.357 1.00 90.75 103 THR A O 1
ATOM 869 N N . GLU A 1 104 ? 4.707 -8.365 -0.285 1.00 91.19 104 GLU A N 1
ATOM 870 C CA . GLU A 1 104 ? 5.314 -8.406 1.046 1.00 91.19 104 GLU A CA 1
ATOM 871 C C . GLU A 1 104 ? 5.519 -6.999 1.622 1.00 91.19 104 GLU A C 1
ATOM 873 O O . GLU A 1 104 ? 5.063 -6.706 2.725 1.00 91.19 104 GLU A O 1
ATOM 878 N N . PHE A 1 105 ? 6.074 -6.083 0.827 1.00 90.50 105 PHE A N 1
ATOM 879 C CA . PHE A 1 105 ? 6.190 -4.684 1.221 1.00 90.50 105 PHE A CA 1
ATOM 880 C C . PHE A 1 105 ? 4.868 -4.038 1.629 1.00 90.50 105 PHE A C 1
ATOM 882 O O . PHE A 1 105 ? 4.817 -3.383 2.666 1.00 90.50 105 PHE A O 1
ATOM 889 N N . ALA A 1 106 ? 3.804 -4.180 0.832 1.00 92.88 106 ALA A N 1
ATOM 890 C CA . ALA A 1 106 ? 2.527 -3.565 1.173 1.00 92.88 106 ALA A CA 1
ATOM 891 C C . ALA A 1 106 ? 1.963 -4.138 2.472 1.00 92.88 106 ALA A C 1
ATOM 893 O O . ALA A 1 106 ? 1.423 -3.378 3.272 1.00 92.88 106 ALA A O 1
ATOM 894 N N . LYS A 1 107 ? 2.124 -5.446 2.705 1.00 95.38 107 LYS A N 1
ATOM 895 C CA . LYS A 1 107 ? 1.725 -6.081 3.963 1.00 95.38 107 LYS A CA 1
ATOM 896 C C . LYS A 1 107 ? 2.490 -5.473 5.140 1.00 95.38 107 LYS A C 1
ATOM 898 O O . LYS A 1 107 ? 1.857 -4.927 6.039 1.00 95.38 107 LYS A O 1
ATOM 903 N N . CYS A 1 108 ? 3.823 -5.471 5.088 1.00 93.88 108 CYS A N 1
ATOM 904 C CA . CYS A 1 108 ? 4.663 -4.928 6.159 1.00 93.88 108 CYS A CA 1
ATOM 905 C C . CYS A 1 108 ? 4.413 -3.433 6.396 1.00 93.88 108 CYS A C 1
ATOM 907 O O . CYS A 1 108 ? 4.319 -2.990 7.541 1.00 93.88 108 CYS A O 1
ATOM 909 N N . ARG A 1 109 ? 4.257 -2.653 5.319 1.00 94.44 109 ARG A N 1
ATOM 910 C CA . ARG A 1 109 ? 3.926 -1.226 5.386 1.00 94.44 109 ARG A CA 1
ATOM 911 C C . ARG A 1 109 ? 2.593 -1.006 6.090 1.00 94.44 109 ARG A C 1
ATOM 913 O O . ARG A 1 109 ? 2.533 -0.199 7.010 1.00 94.44 109 ARG A O 1
ATOM 920 N N . LEU A 1 110 ? 1.536 -1.711 5.680 1.00 96.50 110 LEU A N 1
ATOM 921 C CA . LEU A 1 110 ? 0.214 -1.568 6.288 1.00 96.50 110 LEU A CA 1
ATOM 922 C C . LEU A 1 110 ? 0.220 -1.987 7.761 1.00 96.50 110 LEU A C 1
ATOM 924 O O . LEU A 1 110 ? -0.302 -1.246 8.586 1.00 96.50 110 LEU A O 1
ATOM 928 N N . GLU A 1 111 ? 0.855 -3.108 8.108 1.00 95.69 111 GLU A N 1
ATOM 929 C CA . GLU A 1 111 ? 0.990 -3.565 9.499 1.00 95.69 111 GLU A CA 1
ATOM 930 C C . GLU A 1 111 ? 1.716 -2.532 10.371 1.00 95.69 111 GLU A C 1
ATOM 932 O O . GLU A 1 111 ? 1.232 -2.180 11.452 1.00 95.69 111 GLU A O 1
ATOM 937 N N . LYS A 1 112 ? 2.844 -1.989 9.889 1.00 94.19 112 LYS A N 1
ATOM 938 C CA . LYS A 1 112 ? 3.583 -0.935 10.596 1.00 94.19 112 LYS A CA 1
ATOM 939 C C . LYS A 1 112 ? 2.761 0.342 10.744 1.00 94.19 112 LYS A C 1
ATOM 941 O O . LYS A 1 112 ? 2.709 0.888 11.843 1.00 94.19 112 LYS A O 1
ATOM 946 N N . MET A 1 113 ? 2.104 0.796 9.676 1.00 95.00 113 MET A N 1
ATOM 947 C CA . MET A 1 113 ? 1.260 1.991 9.714 1.00 95.00 113 MET A CA 1
ATOM 948 C C . MET A 1 113 ? 0.096 1.827 10.693 1.00 95.00 113 MET A C 1
ATOM 950 O O . MET A 1 113 ? -0.095 2.685 11.548 1.00 95.00 113 MET A O 1
ATOM 954 N N . ILE A 1 114 ? -0.653 0.723 10.608 1.00 95.69 114 ILE A N 1
ATOM 955 C CA . ILE A 1 114 ? -1.787 0.440 11.501 1.00 95.69 114 ILE A CA 1
ATOM 956 C C . ILE A 1 114 ? -1.325 0.463 12.958 1.00 95.69 114 ILE A C 1
ATOM 958 O O . ILE A 1 114 ? -1.945 1.121 13.790 1.00 95.69 114 ILE A O 1
ATOM 962 N N . LYS A 1 115 ? -0.199 -0.194 13.260 1.00 93.44 115 LYS A N 1
ATOM 963 C CA . LYS A 1 115 ? 0.371 -0.203 14.608 1.00 93.44 115 LYS A CA 1
ATOM 964 C C . LYS A 1 115 ? 0.785 1.194 15.072 1.00 93.44 115 LYS A C 1
ATOM 966 O O . LYS A 1 115 ? 0.397 1.591 16.165 1.00 93.44 115 LYS A O 1
ATOM 971 N N . TYR A 1 116 ? 1.553 1.925 14.264 1.00 93.19 116 TYR A N 1
ATOM 972 C CA . TYR A 1 116 ? 2.046 3.258 14.613 1.00 93.19 116 TYR A CA 1
ATOM 973 C C . TYR A 1 116 ? 0.891 4.233 14.867 1.00 93.19 116 TYR A C 1
ATOM 975 O O . TYR A 1 116 ? 0.791 4.822 15.942 1.00 93.19 116 TYR A O 1
ATOM 983 N N . TYR A 1 117 ? -0.027 4.352 13.906 1.00 93.69 117 TYR A N 1
ATOM 984 C CA . TYR A 1 117 ? -1.162 5.265 14.018 1.00 93.69 117 TYR A CA 1
ATOM 985 C C . TYR A 1 117 ? -2.143 4.844 15.108 1.00 93.69 117 TYR A C 1
ATOM 987 O O . TYR A 1 117 ? -2.755 5.699 15.741 1.00 93.69 117 TYR A O 1
ATOM 995 N N . GLY A 1 118 ? -2.241 3.547 15.390 1.00 92.44 118 GLY A N 1
ATOM 996 C CA . GLY A 1 118 ? -2.954 3.043 16.552 1.00 92.44 118 GLY A CA 1
ATOM 997 C C . GLY A 1 118 ? -2.349 3.484 17.883 1.00 92.44 118 GLY A C 1
ATOM 998 O O . GLY A 1 118 ? -3.063 3.938 18.772 1.00 92.44 118 GLY A O 1
ATOM 999 N N . GLN A 1 119 ? -1.022 3.422 18.011 1.00 91.50 119 GLN A N 1
ATOM 1000 C CA . GLN A 1 119 ? -0.310 3.837 19.226 1.00 91.50 119 GLN A CA 1
ATOM 1001 C C . GLN A 1 119 ? -0.448 5.334 19.521 1.00 91.50 119 GLN A C 1
ATOM 1003 O O . GLN A 1 119 ? -0.481 5.712 20.689 1.00 91.50 119 GLN A O 1
ATOM 1008 N N . ILE A 1 120 ? -0.560 6.171 18.487 1.00 91.06 120 ILE A N 1
ATOM 1009 C CA . ILE A 1 120 ? -0.779 7.617 18.641 1.00 91.06 120 ILE A CA 1
ATOM 1010 C C . ILE A 1 120 ? -2.265 8.017 18.605 1.00 91.06 120 ILE A C 1
ATOM 1012 O O . ILE A 1 120 ? -2.578 9.199 18.477 1.00 91.06 120 ILE A O 1
ATOM 1016 N N . GLY A 1 121 ? -3.186 7.050 18.701 1.00 90.12 121 GLY A N 1
ATOM 1017 C CA . GLY A 1 121 ? -4.627 7.302 18.826 1.00 90.12 121 GLY A CA 1
ATOM 1018 C C . GLY A 1 121 ? -5.330 7.770 17.547 1.00 90.12 121 GLY A C 1
ATOM 1019 O O . GLY A 1 121 ? -6.428 8.303 17.618 1.00 90.12 121 GLY A O 1
ATOM 1020 N N . LYS A 1 122 ? -4.717 7.594 16.371 1.00 91.25 122 LYS A N 1
ATOM 1021 C CA . LYS A 1 122 ? -5.306 7.943 15.063 1.00 91.25 122 LYS A CA 1
ATOM 1022 C C . LYS A 1 122 ? -6.119 6.800 14.442 1.00 91.25 122 LYS A C 1
ATOM 1024 O O . LYS A 1 122 ? -6.857 7.033 13.492 1.00 91.25 122 LYS A O 1
ATOM 1029 N N . ILE A 1 123 ? -5.960 5.573 14.943 1.00 91.88 123 ILE A N 1
ATOM 1030 C CA . ILE A 1 123 ? -6.752 4.395 14.559 1.00 91.88 123 ILE A CA 1
ATOM 1031 C C . ILE A 1 123 ? -7.146 3.657 15.842 1.00 91.88 123 ILE A C 1
ATOM 1033 O O . ILE A 1 123 ? -6.342 2.913 16.397 1.00 91.88 123 ILE A O 1
ATOM 1037 N N . GLU A 1 124 ? -8.374 3.845 16.317 1.00 86.25 124 GLU A N 1
ATOM 1038 C CA . GLU A 1 124 ? -8.835 3.279 17.597 1.00 86.25 124 GLU A CA 1
ATOM 1039 C C . GLU A 1 124 ? -8.834 1.736 17.582 1.00 86.25 124 GLU A C 1
ATOM 1041 O O . GLU A 1 124 ? -8.300 1.084 18.479 1.00 86.25 124 GLU A O 1
ATOM 1046 N N . ASN A 1 125 ? -9.304 1.136 16.487 1.00 84.81 125 ASN A N 1
ATOM 1047 C CA . ASN A 1 125 ? -9.449 -0.314 16.311 1.00 84.81 125 ASN A CA 1
ATOM 1048 C C . ASN A 1 125 ? -8.161 -1.074 15.963 1.00 84.81 125 ASN A C 1
ATOM 1050 O O . ASN A 1 125 ? -8.234 -2.233 15.555 1.00 84.81 125 ASN A O 1
ATOM 1054 N N . PHE A 1 126 ? -6.977 -0.465 16.056 1.00 89.75 126 PHE A N 1
ATOM 1055 C CA . PHE A 1 126 ? -5.769 -1.024 15.432 1.00 89.75 126 PHE A CA 1
ATOM 1056 C C . PHE A 1 126 ? -5.404 -2.447 15.881 1.00 89.75 126 PHE A C 1
ATOM 1058 O O . PHE A 1 126 ? -4.853 -3.210 15.091 1.00 89.75 126 PHE A O 1
ATOM 1065 N N . LYS A 1 127 ? -5.729 -2.828 17.125 1.00 91.94 127 LYS A N 1
ATOM 1066 C CA . LYS A 1 127 ? -5.483 -4.182 17.656 1.00 91.94 127 LYS A CA 1
ATOM 1067 C C . LYS A 1 127 ? -6.400 -5.246 17.048 1.00 91.94 127 LYS A C 1
ATOM 1069 O O . LYS A 1 127 ? -6.039 -6.418 17.045 1.00 91.94 127 LYS A O 1
ATOM 1074 N N . ASN A 1 128 ? -7.546 -4.829 16.517 1.00 93.06 128 ASN A N 1
ATOM 1075 C CA . ASN A 1 128 ? -8.567 -5.698 15.939 1.00 93.06 128 ASN A CA 1
ATOM 1076 C C . ASN A 1 128 ? -8.541 -5.686 14.403 1.00 93.06 128 ASN A C 1
ATOM 1078 O O . ASN A 1 128 ? -9.451 -6.221 13.770 1.00 93.06 128 ASN A O 1
ATOM 1082 N N . ILE A 1 129 ? -7.528 -5.057 13.794 1.00 95.62 129 ILE A N 1
ATOM 1083 C CA . ILE A 1 129 ? -7.322 -5.073 12.347 1.00 95.62 129 ILE A CA 1
ATOM 1084 C C . ILE A 1 129 ? -6.317 -6.171 12.000 1.00 95.62 129 ILE A C 1
ATOM 1086 O O . ILE A 1 129 ? -5.163 -6.133 12.423 1.00 95.62 129 ILE A O 1
ATOM 1090 N N . GLN A 1 130 ? -6.745 -7.129 11.183 1.00 96.06 130 GLN A N 1
ATOM 1091 C CA . GLN A 1 130 ? -5.921 -8.232 10.693 1.00 96.06 130 GLN A CA 1
ATOM 1092 C C . GLN A 1 130 ? -5.781 -8.161 9.172 1.00 96.06 130 GLN A C 1
ATOM 1094 O O . GLN A 1 130 ? -6.715 -7.773 8.473 1.00 96.06 130 GLN A O 1
ATOM 1099 N N . ILE A 1 131 ? -4.625 -8.572 8.647 1.00 97.00 131 ILE A N 1
ATOM 1100 C CA . ILE A 1 131 ? -4.386 -8.699 7.205 1.00 97.00 131 ILE A CA 1
ATOM 1101 C C . ILE A 1 131 ? -4.140 -10.174 6.891 1.00 97.00 131 ILE A C 1
ATOM 1103 O O . ILE A 1 131 ? -3.094 -10.721 7.239 1.00 97.00 131 ILE A O 1
ATOM 1107 N N . ILE A 1 132 ? -5.101 -10.812 6.223 1.00 96.44 132 ILE A N 1
ATOM 1108 C CA . ILE A 1 132 ? -5.088 -12.239 5.885 1.00 96.44 132 ILE A CA 1
ATOM 1109 C C . ILE A 1 132 ? -5.118 -12.387 4.358 1.00 96.44 132 ILE A C 1
ATOM 1111 O O . ILE A 1 132 ? -6.193 -12.509 3.765 1.00 96.44 132 ILE A O 1
ATOM 1115 N N . PRO A 1 133 ? -3.954 -12.330 3.692 1.00 95.00 133 PRO A N 1
ATOM 1116 C CA . PRO A 1 133 ? -3.886 -12.495 2.251 1.00 95.00 133 PRO A CA 1
ATOM 1117 C C . PRO A 1 133 ? -4.055 -13.958 1.830 1.00 95.00 133 PRO A C 1
ATOM 1119 O O . PRO A 1 133 ? -3.618 -14.859 2.544 1.00 95.00 133 PRO A O 1
ATOM 1122 N N . ALA A 1 134 ? -4.584 -14.200 0.627 1.00 93.69 134 ALA A N 1
ATOM 1123 C CA . ALA A 1 134 ? -4.522 -15.539 0.026 1.00 93.69 134 ALA A CA 1
ATOM 1124 C C . ALA A 1 134 ? -3.123 -15.846 -0.543 1.00 93.69 134 ALA A C 1
ATOM 1126 O O . ALA A 1 134 ? -2.674 -16.991 -0.507 1.00 93.69 134 ALA A O 1
ATOM 1127 N N . TYR A 1 135 ? -2.417 -14.824 -1.038 1.00 91.44 135 TYR A N 1
ATOM 1128 C CA . TYR A 1 135 ? -1.041 -14.942 -1.509 1.00 91.44 135 TYR A CA 1
ATOM 1129 C C . TYR A 1 135 ? -0.223 -13.684 -1.198 1.00 91.44 135 TYR A C 1
ATOM 1131 O O . TYR A 1 135 ? -0.662 -12.558 -1.452 1.00 91.44 135 TYR A O 1
ATOM 1139 N N . ILE A 1 136 ? 0.993 -13.882 -0.687 1.00 92.31 136 ILE A N 1
ATOM 1140 C CA . ILE A 1 136 ? 1.984 -12.820 -0.498 1.00 92.31 136 ILE A CA 1
ATOM 1141 C C . ILE A 1 136 ? 2.973 -12.901 -1.657 1.00 92.31 136 ILE A C 1
ATOM 1143 O O . ILE A 1 136 ? 3.650 -13.910 -1.829 1.00 92.31 136 ILE A O 1
ATOM 1147 N N . PHE A 1 137 ? 3.037 -11.841 -2.457 1.00 87.00 137 PHE A N 1
ATOM 1148 C CA . PHE A 1 137 ? 3.961 -11.713 -3.571 1.00 87.00 137 PHE A CA 1
ATOM 1149 C C . PHE A 1 137 ? 5.345 -11.291 -3.043 1.00 87.00 137 PHE A C 1
ATOM 1151 O O . PHE A 1 137 ? 5.465 -10.168 -2.534 1.00 87.00 137 PHE A O 1
ATOM 1158 N N . PRO A 1 138 ? 6.363 -12.167 -3.142 1.00 86.69 138 PRO A N 1
ATOM 1159 C CA . PRO A 1 138 ? 7.663 -11.953 -2.511 1.00 86.69 138 PRO A CA 1
ATOM 1160 C C . PRO A 1 138 ? 8.431 -10.795 -3.152 1.00 86.69 138 PRO A C 1
ATOM 1162 O O . PRO A 1 138 ? 8.355 -10.609 -4.374 1.00 86.69 138 PRO A O 1
ATOM 1165 N N . ASN A 1 139 ? 9.204 -10.045 -2.358 1.00 82.19 139 ASN A N 1
ATOM 1166 C CA . ASN A 1 139 ? 10.036 -8.943 -2.858 1.00 82.19 139 ASN A CA 1
ATOM 1167 C C . ASN A 1 139 ? 11.077 -9.413 -3.881 1.00 82.19 139 ASN A C 1
ATOM 1169 O O . ASN A 1 139 ? 11.355 -8.701 -4.844 1.00 82.19 139 ASN A O 1
ATOM 1173 N N . GLU A 1 140 ? 11.528 -10.658 -3.761 1.00 78.19 140 GLU A N 1
ATOM 1174 C CA . GLU A 1 140 ? 12.457 -11.331 -4.666 1.00 78.19 140 GLU A CA 1
ATOM 1175 C C . GLU A 1 140 ? 11.945 -11.425 -6.096 1.00 78.19 140 GLU A C 1
ATOM 1177 O O . GLU A 1 140 ? 12.717 -11.623 -7.028 1.00 78.19 140 GLU A O 1
ATOM 1182 N N . SER A 1 141 ? 10.644 -11.268 -6.314 1.00 78.94 141 SER A N 1
ATOM 1183 C CA . SER A 1 141 ? 10.049 -11.372 -7.646 1.00 78.94 141 SER A CA 1
ATOM 1184 C C . SER A 1 141 ? 10.158 -10.088 -8.482 1.00 78.94 141 SER A C 1
ATOM 1186 O O . SER A 1 141 ? 9.533 -9.993 -9.541 1.00 78.94 141 SER A O 1
ATOM 1188 N N . ARG A 1 142 ? 10.924 -9.087 -8.031 1.00 80.56 142 ARG A N 1
ATOM 1189 C CA . ARG A 1 142 ? 11.227 -7.876 -8.811 1.00 80.56 142 ARG A CA 1
ATOM 1190 C C . ARG A 1 142 ? 12.151 -8.179 -9.984 1.00 80.56 142 ARG A C 1
ATOM 1192 O O . ARG A 1 142 ? 13.016 -9.046 -9.912 1.00 80.56 142 ARG A O 1
ATOM 1199 N N . VAL A 1 143 ? 11.973 -7.414 -11.056 1.00 79.75 143 VAL A N 1
ATOM 1200 C CA . VAL A 1 143 ? 12.783 -7.477 -12.282 1.00 79.75 143 VAL A CA 1
ATOM 1201 C C . VAL A 1 143 ? 13.627 -6.217 -12.500 1.00 79.75 143 VAL A C 1
ATOM 1203 O O . VAL A 1 143 ? 14.409 -6.168 -13.445 1.00 79.75 143 VAL A O 1
ATOM 1206 N N . ILE A 1 144 ? 13.473 -5.201 -11.641 1.00 79.81 144 ILE A N 1
ATOM 1207 C CA . ILE A 1 144 ? 14.255 -3.960 -11.659 1.00 79.81 144 ILE A CA 1
ATOM 1208 C C . ILE A 1 144 ? 15.044 -3.840 -10.354 1.00 79.81 144 ILE A C 1
ATOM 1210 O O . ILE A 1 144 ? 14.462 -3.693 -9.283 1.00 79.81 144 ILE A O 1
ATOM 1214 N N . GLU A 1 145 ? 16.372 -3.862 -10.459 1.00 75.75 145 GLU A N 1
ATOM 1215 C CA . GLU A 1 145 ? 17.291 -3.897 -9.315 1.00 75.75 145 GLU A CA 1
ATOM 1216 C C . GLU A 1 145 ? 17.201 -2.661 -8.418 1.00 75.75 145 GLU A C 1
ATOM 1218 O O . GLU A 1 145 ? 17.007 -2.775 -7.211 1.00 75.75 145 GLU A O 1
ATOM 1223 N N . LYS A 1 146 ? 17.241 -1.467 -9.016 1.00 77.75 146 LYS A N 1
ATOM 1224 C CA . LYS A 1 146 ? 17.172 -0.185 -8.291 1.00 77.75 146 LYS A CA 1
ATOM 1225 C C . LYS A 1 146 ? 15.881 0.029 -7.492 1.00 77.75 146 LYS A C 1
ATOM 1227 O O . LYS A 1 146 ? 15.832 0.919 -6.654 1.00 77.75 146 LYS A O 1
ATOM 1232 N N . CYS A 1 147 ? 14.843 -0.767 -7.753 1.00 78.12 147 CYS A N 1
ATOM 1233 C CA . CYS A 1 147 ? 13.579 -0.719 -7.021 1.00 78.12 147 CYS A CA 1
ATOM 1234 C C . CYS A 1 147 ? 13.631 -1.496 -5.699 1.00 78.12 147 CYS A C 1
ATOM 1236 O O . CYS A 1 147 ? 12.613 -1.588 -5.011 1.00 78.12 147 CYS A O 1
ATOM 1238 N N . SER A 1 148 ? 14.774 -2.099 -5.358 1.00 72.94 148 SER A N 1
ATOM 1239 C CA . SER A 1 148 ? 15.000 -2.785 -4.094 1.00 72.94 148 SER A CA 1
ATOM 1240 C C . SER A 1 148 ? 16.134 -2.144 -3.307 1.00 72.94 148 SER A C 1
ATOM 1242 O O . SER A 1 148 ? 17.251 -1.995 -3.793 1.00 72.94 148 SER A O 1
ATOM 1244 N N . SER A 1 149 ? 15.836 -1.782 -2.062 1.00 66.25 149 SER A N 1
ATOM 1245 C CA . SER A 1 149 ? 16.825 -1.314 -1.086 1.00 66.25 149 SER A CA 1
ATOM 1246 C C . SER A 1 149 ? 17.577 -2.475 -0.428 1.00 66.25 149 SER A C 1
ATOM 1248 O O . SER A 1 149 ? 18.634 -2.259 0.160 1.00 66.25 149 SER A O 1
ATOM 1250 N N . TYR A 1 150 ? 17.033 -3.692 -0.531 1.00 59.06 150 TYR A N 1
ATOM 1251 C CA . TYR A 1 150 ? 17.642 -4.941 -0.081 1.00 59.06 150 TYR A CA 1
ATOM 1252 C C . TYR A 1 150 ? 18.085 -5.758 -1.297 1.00 59.06 150 TYR A C 1
ATOM 1254 O O . TYR A 1 150 ? 17.394 -5.797 -2.312 1.00 59.06 150 TYR A O 1
ATOM 1262 N N . SER A 1 151 ? 19.227 -6.439 -1.209 1.00 51.50 151 SER A N 1
ATOM 1263 C CA . SER A 1 151 ? 19.843 -7.244 -2.284 1.00 51.50 151 SER A CA 1
ATOM 1264 C C . SER A 1 151 ? 19.028 -8.477 -2.725 1.00 51.50 151 SER A C 1
ATOM 1266 O O . SER A 1 151 ? 19.549 -9.385 -3.369 1.00 51.50 151 SER A O 1
ATOM 1268 N N . GLU A 1 152 ? 17.758 -8.536 -2.349 1.00 53.66 152 GLU A N 1
ATOM 1269 C CA . GLU A 1 152 ? 16.786 -9.589 -2.604 1.00 53.66 152 GLU A CA 1
ATOM 1270 C C . GLU A 1 152 ? 16.182 -9.441 -3.998 1.00 53.66 152 GLU A C 1
ATOM 1272 O O . GLU A 1 152 ? 14.974 -9.406 -4.170 1.00 53.66 152 GLU A O 1
ATOM 1277 N N . ILE A 1 153 ? 17.003 -9.320 -5.033 1.00 56.62 153 ILE A N 1
ATOM 1278 C CA . ILE A 1 153 ? 16.513 -9.570 -6.390 1.00 56.62 153 ILE A CA 1
ATOM 1279 C C . ILE A 1 153 ? 16.611 -11.072 -6.587 1.00 56.62 153 ILE A C 1
ATOM 1281 O O . ILE A 1 153 ? 17.615 -11.682 -6.201 1.00 56.62 153 ILE A O 1
ATOM 1285 N N . ARG A 1 154 ? 15.589 -11.691 -7.192 1.00 53.22 154 ARG A N 1
ATOM 1286 C CA . ARG A 1 154 ? 15.703 -13.060 -7.700 1.00 53.22 154 ARG A CA 1
ATOM 1287 C C . ARG A 1 154 ? 17.047 -13.184 -8.401 1.00 53.22 154 ARG A C 1
ATOM 1289 O O . ARG A 1 154 ? 17.274 -12.544 -9.425 1.00 53.22 154 ARG A O 1
ATOM 1296 N N . LYS A 1 155 ? 17.909 -14.064 -7.891 1.00 50.91 155 LYS A N 1
ATOM 1297 C CA . LYS A 1 155 ? 19.056 -14.597 -8.632 1.00 50.91 155 LYS A CA 1
ATOM 1298 C C . LYS A 1 155 ? 18.531 -15.493 -9.757 1.00 50.91 155 LYS A C 1
ATOM 1300 O O . LYS A 1 155 ? 18.747 -16.698 -9.768 1.00 50.91 155 LYS A O 1
ATOM 1305 N N . TRP A 1 156 ? 17.733 -14.935 -10.659 1.00 53.38 156 TRP A N 1
ATOM 1306 C CA . TRP A 1 156 ? 17.583 -15.511 -11.979 1.00 53.38 156 TRP A CA 1
ATOM 1307 C C . TRP A 1 156 ? 18.938 -15.369 -12.644 1.00 53.38 156 TRP A C 1
ATOM 1309 O O . TRP A 1 156 ? 19.531 -14.298 -12.556 1.00 53.38 156 TRP A O 1
ATOM 1319 N N . ASP A 1 157 ? 19.419 -16.479 -13.200 1.00 50.91 157 ASP A N 1
ATOM 1320 C CA . ASP A 1 157 ? 20.703 -16.634 -13.880 1.00 50.91 157 ASP A CA 1
ATOM 1321 C C . ASP A 1 157 ? 21.054 -15.339 -14.633 1.00 50.91 157 ASP A C 1
ATOM 1323 O O . ASP A 1 157 ? 20.481 -15.051 -15.691 1.00 50.91 157 ASP A O 1
ATOM 1327 N N . GLN A 1 158 ? 21.890 -14.496 -14.011 1.00 52.38 158 GLN A N 1
ATOM 1328 C CA . GLN A 1 158 ? 22.169 -13.130 -14.477 1.00 52.38 158 GLN A CA 1
ATOM 1329 C C . GLN A 1 158 ? 22.797 -13.160 -15.877 1.00 52.38 158 GLN A C 1
ATOM 1331 O O . GLN A 1 158 ? 22.656 -12.209 -16.642 1.00 52.38 158 GLN A O 1
ATOM 1336 N N . ASP A 1 159 ? 23.390 -14.302 -16.231 1.00 54.91 159 ASP A N 1
ATOM 1337 C CA . ASP A 1 159 ? 23.994 -14.586 -17.525 1.00 54.91 159 ASP A CA 1
ATOM 1338 C C . ASP A 1 159 ? 22.954 -14.897 -18.623 1.00 54.91 159 ASP A C 1
ATOM 1340 O O . ASP A 1 159 ? 23.270 -14.814 -19.809 1.00 54.91 159 ASP A O 1
ATOM 1344 N N . LYS A 1 160 ? 21.698 -15.221 -18.268 1.00 54.69 160 LYS A N 1
ATOM 1345 C CA . LYS A 1 160 ? 20.616 -15.548 -19.226 1.00 54.69 160 LYS A CA 1
ATOM 1346 C C . LYS A 1 160 ? 19.504 -14.509 -19.312 1.00 54.69 160 LYS A C 1
ATOM 1348 O O . LYS A 1 160 ? 18.814 -14.448 -20.328 1.00 54.69 160 LYS A O 1
ATOM 1353 N N . CYS A 1 161 ? 19.294 -13.709 -18.269 1.00 55.06 161 CYS A N 1
ATOM 1354 C CA . CYS A 1 161 ? 18.229 -12.709 -18.230 1.00 55.06 161 CYS A CA 1
ATOM 1355 C C . CYS A 1 161 ? 18.820 -11.299 -18.224 1.00 55.06 161 CYS A C 1
ATOM 1357 O O . CYS A 1 161 ? 19.318 -10.820 -17.209 1.00 55.06 161 CYS A O 1
ATOM 1359 N N . ASN A 1 162 ? 18.736 -10.604 -19.361 1.00 57.62 162 ASN A N 1
ATOM 1360 C CA . ASN A 1 162 ? 19.200 -9.224 -19.483 1.00 57.62 162 ASN A CA 1
ATOM 1361 C C . ASN A 1 162 ? 18.219 -8.244 -18.803 1.00 57.62 162 ASN A C 1
ATOM 1363 O O . ASN A 1 162 ? 17.493 -7.503 -19.466 1.00 57.62 162 ASN A O 1
ATOM 1367 N N . PHE A 1 163 ? 18.190 -8.233 -17.466 1.00 60.28 163 PHE A N 1
ATOM 1368 C CA . PHE A 1 163 ? 17.362 -7.318 -16.664 1.00 60.28 163 PHE A CA 1
ATOM 1369 C C . PHE A 1 163 ? 17.704 -5.839 -16.903 1.00 60.28 163 PHE A C 1
ATOM 1371 O O . PHE A 1 163 ? 16.828 -4.977 -16.792 1.00 60.28 163 PHE A O 1
ATOM 1378 N N . LYS A 1 164 ? 18.944 -5.540 -17.330 1.00 62.78 164 LYS A N 1
ATOM 1379 C CA . LYS A 1 164 ? 19.329 -4.196 -17.791 1.00 62.78 164 LYS A CA 1
ATOM 1380 C C . LYS A 1 164 ? 18.460 -3.741 -18.961 1.00 62.78 164 LYS A C 1
ATOM 1382 O O . LYS A 1 164 ? 18.107 -2.570 -19.014 1.00 62.78 164 LYS A O 1
ATOM 1387 N N . GLY A 1 165 ? 18.047 -4.664 -19.833 1.00 77.25 165 GLY A N 1
ATOM 1388 C CA . GLY A 1 165 ? 17.131 -4.381 -20.934 1.00 77.25 165 GLY A CA 1
ATOM 1389 C C . GLY A 1 165 ? 15.799 -3.808 -20.453 1.00 77.25 165 GLY A C 1
ATOM 1390 O O . GLY A 1 165 ? 15.375 -2.776 -20.949 1.00 77.25 165 GLY A O 1
ATOM 1391 N N . ILE A 1 166 ? 15.168 -4.404 -19.438 1.00 78.69 166 ILE A N 1
ATOM 1392 C CA . ILE A 1 166 ? 13.867 -3.922 -18.945 1.00 78.69 166 ILE A CA 1
ATOM 1393 C C . ILE A 1 166 ? 14.004 -2.552 -18.269 1.00 78.69 166 ILE A C 1
ATOM 1395 O O . ILE A 1 166 ? 13.206 -1.657 -18.539 1.00 78.69 166 ILE A O 1
ATOM 1399 N N . SER A 1 167 ? 15.021 -2.360 -17.421 1.00 80.44 167 SER A N 1
ATOM 1400 C CA . SER A 1 167 ? 15.243 -1.050 -16.797 1.00 80.44 167 SER A CA 1
ATOM 1401 C C . SER A 1 167 ? 15.551 0.026 -17.837 1.00 80.44 167 SER A C 1
ATOM 1403 O O . SER A 1 167 ? 15.025 1.128 -17.715 1.00 80.44 167 SER A O 1
ATOM 1405 N N . GLN A 1 168 ? 16.377 -0.276 -18.843 1.00 84.00 168 GLN A N 1
ATOM 1406 C CA . GLN A 1 168 ? 16.708 0.670 -19.908 1.00 84.00 168 GLN A CA 1
ATOM 1407 C C . GLN A 1 168 ? 15.481 0.998 -20.759 1.00 84.00 168 GLN A C 1
ATOM 1409 O O . GLN A 1 168 ? 15.229 2.164 -21.018 1.00 84.00 168 GLN A O 1
ATOM 1414 N N . LEU A 1 169 ? 14.657 0.003 -21.102 1.00 84.00 169 LEU A N 1
ATOM 1415 C CA . LEU A 1 169 ? 13.384 0.245 -21.780 1.00 84.00 169 LEU A CA 1
ATOM 1416 C C . LEU A 1 169 ? 12.489 1.175 -20.953 1.00 84.00 169 LEU A C 1
ATOM 1418 O O . LEU A 1 169 ? 11.902 2.109 -21.494 1.00 84.00 169 LEU A O 1
ATOM 1422 N N . CYS A 1 170 ? 12.391 0.959 -19.636 1.00 86.69 170 CYS A N 1
ATOM 1423 C CA . CYS A 1 170 ? 11.643 1.875 -18.784 1.00 86.69 170 CYS A CA 1
ATOM 1424 C C . CYS A 1 170 ? 12.202 3.299 -18.886 1.00 86.69 170 CYS A C 1
ATOM 1426 O O . CYS A 1 170 ? 11.406 4.207 -19.072 1.00 86.69 170 CYS A O 1
ATOM 1428 N N . GLU A 1 171 ? 13.520 3.500 -18.807 1.00 87.38 171 GLU A N 1
ATOM 1429 C CA . GLU A 1 171 ? 14.164 4.814 -18.975 1.00 87.38 171 GLU A CA 1
ATOM 1430 C C . GLU A 1 171 ? 13.861 5.452 -20.337 1.00 87.38 171 GLU A C 1
ATOM 1432 O O . GLU A 1 171 ? 13.365 6.579 -20.386 1.00 87.38 171 GLU A O 1
ATOM 1437 N N . ASP A 1 172 ? 14.100 4.709 -21.416 1.00 86.69 172 ASP A N 1
ATOM 1438 C CA . ASP A 1 172 ? 14.021 5.193 -22.793 1.00 86.69 172 ASP A CA 1
ATOM 1439 C C . ASP A 1 172 ? 12.620 5.651 -23.165 1.00 86.69 172 ASP A C 1
ATOM 1441 O O . ASP A 1 172 ? 12.478 6.594 -23.929 1.00 86.69 172 ASP A O 1
ATOM 1445 N N . TYR A 1 173 ? 11.583 5.011 -22.626 1.00 84.19 173 TYR A N 1
ATOM 1446 C CA . TYR A 1 173 ? 10.204 5.248 -23.045 1.00 84.19 173 TYR A CA 1
ATOM 1447 C C . TYR A 1 173 ? 9.348 5.937 -21.972 1.00 84.19 173 TYR A C 1
ATOM 1449 O O . TYR A 1 173 ? 8.191 6.263 -22.247 1.00 84.19 173 TYR A O 1
ATOM 1457 N N . TYR A 1 174 ? 9.875 6.214 -20.766 1.00 85.88 174 TYR A N 1
ATOM 1458 C CA . TYR A 1 174 ? 9.021 6.724 -19.678 1.00 85.88 174 TYR A CA 1
ATOM 1459 C C . TYR A 1 174 ? 8.483 8.115 -19.961 1.00 85.88 174 TYR A C 1
ATOM 1461 O O . TYR A 1 174 ? 7.399 8.461 -19.506 1.00 85.88 174 TYR A O 1
ATOM 1469 N N . TYR A 1 175 ? 9.210 8.906 -20.748 1.00 84.62 175 TYR A N 1
ATOM 1470 C CA . TYR A 1 175 ? 8.770 10.236 -21.157 1.00 84.62 175 TYR A CA 1
ATOM 1471 C C . TYR A 1 175 ? 7.447 10.209 -21.946 1.00 84.62 175 TYR A C 1
ATOM 1473 O O . TYR A 1 175 ? 6.748 11.219 -22.002 1.00 84.62 175 TYR A O 1
ATOM 1481 N N . LEU A 1 176 ? 7.083 9.060 -22.533 1.00 78.94 176 LEU A N 1
ATOM 1482 C CA . LEU A 1 176 ? 5.796 8.844 -23.195 1.00 78.94 176 LEU A CA 1
ATOM 1483 C C . LEU A 1 176 ? 4.656 8.604 -22.196 1.00 78.94 176 LEU A C 1
ATOM 1485 O O . LEU A 1 176 ? 3.494 8.577 -22.588 1.00 78.94 176 LEU A O 1
ATOM 1489 N N . PHE A 1 177 ? 4.949 8.392 -20.916 1.00 79.25 177 PHE A N 1
ATOM 1490 C CA . PHE A 1 177 ? 3.947 8.208 -19.880 1.00 79.25 177 PHE A CA 1
ATOM 1491 C C . PHE A 1 177 ? 3.694 9.525 -19.139 1.00 79.25 177 PHE A C 1
ATOM 1493 O O . PHE A 1 177 ? 4.594 10.126 -18.552 1.00 79.25 177 PHE A O 1
ATOM 1500 N N . LYS A 1 178 ? 2.433 9.967 -19.115 1.00 81.31 178 LYS A N 1
ATOM 1501 C CA . LYS A 1 178 ? 2.026 11.168 -18.381 1.00 81.31 178 LYS A CA 1
ATOM 1502 C C . LYS A 1 178 ? 1.551 10.801 -16.977 1.00 81.31 178 LYS A C 1
ATOM 1504 O O . LYS A 1 178 ? 0.395 10.434 -16.780 1.00 81.31 178 LYS A O 1
ATOM 1509 N N . GLU A 1 179 ? 2.425 10.956 -15.985 1.00 81.19 179 GLU A N 1
ATOM 1510 C CA . GLU A 1 179 ? 2.035 10.787 -14.583 1.00 81.19 179 GLU A CA 1
ATOM 1511 C C . GLU A 1 179 ? 0.943 11.773 -14.160 1.00 81.19 179 GLU A C 1
ATOM 1513 O O . GLU A 1 179 ? 1.090 12.994 -14.259 1.00 81.19 179 GLU A O 1
ATOM 1518 N N . THR A 1 180 ? -0.129 11.227 -13.592 1.00 82.25 180 THR A N 1
ATOM 1519 C CA . THR A 1 180 ? -1.153 12.005 -12.883 1.00 82.25 180 THR A CA 1
ATOM 1520 C C . THR A 1 180 ? -0.780 12.201 -11.411 1.00 82.25 180 THR A C 1
ATOM 1522 O O . THR A 1 180 ? 0.101 11.524 -10.873 1.00 82.25 180 THR A O 1
ATOM 1525 N N . SER A 1 181 ? -1.488 13.099 -10.723 1.00 80.88 181 SER A N 1
ATOM 1526 C CA . SER A 1 181 ? -1.345 13.307 -9.274 1.00 80.88 181 SER A CA 1
ATOM 1527 C C . SER A 1 181 ? -1.538 12.012 -8.472 1.00 80.88 181 SER A C 1
ATOM 1529 O O . SER A 1 181 ? -0.816 11.775 -7.506 1.00 80.88 181 SER A O 1
ATOM 1531 N N . HIS A 1 182 ? -2.450 11.135 -8.901 1.00 76.56 182 HIS A N 1
ATOM 1532 C CA . HIS A 1 182 ? -2.696 9.843 -8.257 1.00 76.56 182 HIS A CA 1
ATOM 1533 C C . HIS A 1 182 ? -1.497 8.893 -8.346 1.00 76.56 182 HIS A C 1
ATOM 1535 O O . HIS A 1 182 ? -1.180 8.225 -7.363 1.00 76.56 182 HIS A O 1
ATOM 1541 N N . HIS A 1 183 ? -0.801 8.862 -9.487 1.00 81.75 183 HIS A N 1
ATOM 1542 C CA . HIS A 1 183 ? 0.420 8.067 -9.643 1.00 81.75 183 HIS A CA 1
ATOM 1543 C C . HIS A 1 183 ? 1.516 8.565 -8.696 1.00 81.75 183 HIS A C 1
ATOM 1545 O O . HIS A 1 183 ? 2.120 7.776 -7.970 1.00 81.75 183 HIS A O 1
ATOM 1551 N N . LYS A 1 184 ? 1.706 9.888 -8.634 1.00 83.75 184 LYS A N 1
ATOM 1552 C CA . LYS A 1 184 ? 2.720 10.533 -7.788 1.00 83.75 184 LYS A CA 1
ATOM 1553 C C . LYS A 1 184 ? 2.485 10.292 -6.300 1.00 83.75 184 LYS A C 1
ATOM 1555 O O . LYS A 1 184 ? 3.414 9.899 -5.603 1.00 83.75 184 LYS A O 1
ATOM 1560 N N . LYS A 1 185 ? 1.234 10.409 -5.830 1.00 79.25 185 LYS A N 1
ATOM 1561 C CA . LYS A 1 185 ? 0.856 10.071 -4.441 1.00 79.25 185 LYS A CA 1
ATOM 1562 C C . LYS A 1 185 ? 1.173 8.616 -4.073 1.00 79.25 185 LYS A C 1
ATOM 1564 O O . LYS A 1 185 ? 1.368 8.299 -2.906 1.00 79.25 185 LYS A O 1
ATOM 1569 N N . GLY A 1 186 ? 1.204 7.722 -5.061 1.00 77.12 186 GLY A N 1
ATOM 1570 C CA . GLY A 1 186 ? 1.563 6.321 -4.882 1.00 77.12 186 GLY A CA 1
ATOM 1571 C C . GLY A 1 186 ? 3.062 6.025 -4.921 1.00 77.12 186 GLY A C 1
ATOM 1572 O O . GLY A 1 186 ? 3.396 4.858 -4.755 1.00 77.12 186 GLY A O 1
ATOM 1573 N N . GLY A 1 187 ? 3.929 7.021 -5.143 1.00 80.62 187 GLY A N 1
ATOM 1574 C CA . GLY A 1 187 ? 5.378 6.853 -5.330 1.00 80.62 187 GLY A CA 1
ATOM 1575 C C . GLY A 1 187 ? 5.840 6.794 -6.792 1.00 80.62 187 GLY A C 1
ATOM 1576 O O . GLY A 1 187 ? 6.987 6.447 -7.043 1.00 80.62 187 GLY A O 1
ATOM 1577 N N . GLY A 1 188 ? 4.972 7.117 -7.757 1.00 85.19 188 GLY A N 1
ATOM 1578 C CA . GLY A 1 188 ? 5.284 7.056 -9.191 1.00 85.19 188 GLY A CA 1
ATOM 1579 C C . GLY A 1 188 ? 5.063 5.669 -9.799 1.00 85.19 188 GLY A C 1
ATOM 1580 O O . GLY A 1 188 ? 4.683 4.721 -9.105 1.00 85.19 188 GLY A O 1
ATOM 1581 N N . CYS A 1 189 ? 5.233 5.546 -11.120 1.00 85.12 189 CYS A N 1
ATOM 1582 C CA . CYS A 1 189 ? 4.936 4.294 -11.835 1.00 85.12 189 CYS A CA 1
ATOM 1583 C C . CYS A 1 189 ? 5.940 3.871 -12.917 1.00 85.12 189 CYS A C 1
ATOM 1585 O O . CYS A 1 189 ? 5.657 2.951 -13.693 1.00 85.12 189 CYS A O 1
ATOM 1587 N N . LYS A 1 190 ? 7.128 4.481 -12.950 1.00 87.31 190 LYS A N 1
ATOM 1588 C CA . LYS A 1 190 ? 8.185 4.179 -13.929 1.00 87.31 190 LYS A CA 1
ATOM 1589 C C . LYS A 1 190 ? 8.594 2.714 -13.957 1.00 87.31 19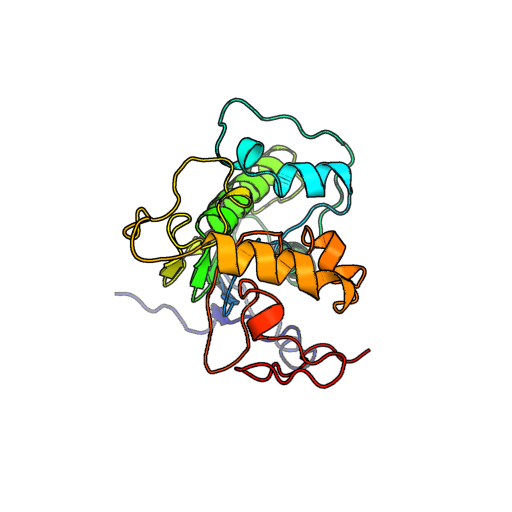0 LYS A C 1
ATOM 1591 O O . LYS A 1 190 ? 8.821 2.151 -15.027 1.00 87.31 190 LYS A O 1
ATOM 1596 N N . HIS A 1 191 ? 8.612 2.066 -12.803 1.00 86.44 191 HIS A N 1
ATOM 1597 C CA . HIS A 1 191 ? 8.858 0.633 -12.694 1.00 86.44 191 HIS A CA 1
ATOM 1598 C C . HIS A 1 191 ? 7.626 -0.112 -12.141 1.00 86.44 191 HIS A C 1
ATOM 1600 O O . HIS A 1 191 ? 7.758 -1.109 -11.439 1.00 86.44 191 HIS A O 1
ATOM 1606 N N . GLY A 1 192 ? 6.412 0.366 -12.446 1.00 81.94 192 GLY A N 1
ATOM 1607 C CA . GLY A 1 192 ? 5.152 -0.065 -11.810 1.00 81.94 192 GLY A CA 1
ATOM 1608 C C . GLY A 1 192 ? 4.803 0.771 -10.571 1.00 81.94 192 GLY A C 1
ATOM 1609 O O . GLY A 1 192 ? 5.644 1.549 -10.128 1.00 81.94 192 GLY A O 1
ATOM 1610 N N . PHE A 1 193 ? 3.5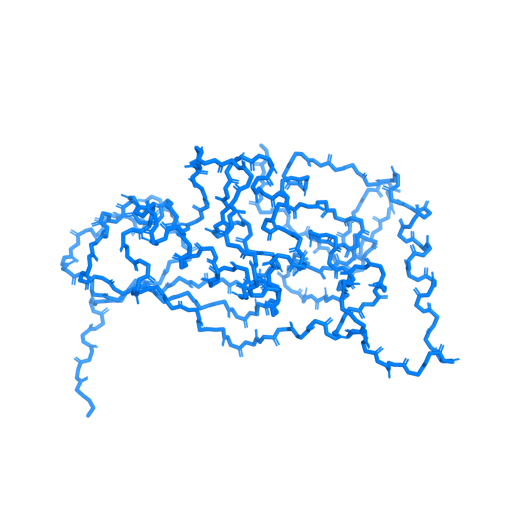74 0.691 -10.029 1.00 76.75 193 PHE A N 1
ATOM 1611 C CA . PHE A 1 193 ? 3.140 1.626 -8.968 1.00 76.75 193 PHE A CA 1
ATOM 1612 C C . PHE A 1 193 ? 4.015 1.543 -7.719 1.00 76.75 193 PHE A C 1
ATOM 1614 O O . PHE A 1 193 ? 4.331 0.454 -7.247 1.00 76.75 193 PHE A O 1
ATOM 1621 N N . GLY A 1 194 ? 4.340 2.713 -7.169 1.00 80.19 194 GLY A N 1
ATOM 1622 C CA . GLY A 1 194 ? 5.284 2.873 -6.065 1.00 80.19 194 GLY A CA 1
ATOM 1623 C C . GLY A 1 194 ? 6.723 2.604 -6.453 1.00 80.19 194 GLY A C 1
ATOM 1624 O O . GLY A 1 194 ? 7.530 2.309 -5.580 1.00 80.19 194 GLY A O 1
ATOM 1625 N N . ASP A 1 195 ? 7.010 2.621 -7.751 1.00 83.94 195 ASP A N 1
ATOM 1626 C CA . ASP A 1 195 ? 8.318 2.331 -8.318 1.00 83.94 195 ASP A CA 1
ATOM 1627 C C . ASP A 1 195 ? 8.915 0.998 -7.835 1.00 83.94 195 ASP A C 1
ATOM 1629 O O . ASP A 1 195 ? 10.096 0.888 -7.518 1.00 83.94 195 ASP A O 1
ATOM 1633 N N . ARG A 1 196 ? 8.068 -0.036 -7.730 1.00 85.38 196 ARG A N 1
ATOM 1634 C CA . ARG A 1 196 ? 8.420 -1.293 -7.042 1.00 85.38 196 ARG A CA 1
ATOM 16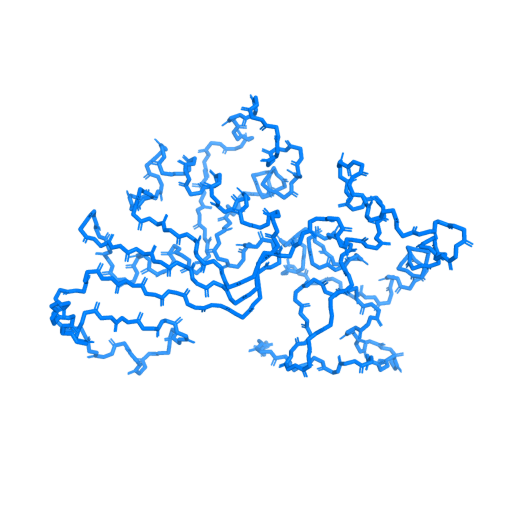35 C C . ARG A 1 196 ? 9.087 -2.339 -7.930 1.00 85.38 196 ARG A C 1
ATOM 1637 O O . ARG A 1 196 ? 9.570 -3.334 -7.411 1.00 85.38 196 ARG A O 1
ATOM 1644 N N . GLY A 1 197 ? 9.130 -2.155 -9.246 1.00 85.44 197 GLY A N 1
ATOM 1645 C CA . GLY A 1 197 ? 9.924 -2.996 -10.146 1.00 85.44 197 GLY A CA 1
ATOM 1646 C C . GLY A 1 197 ? 9.401 -4.413 -10.356 1.00 85.44 197 GLY A C 1
ATOM 1647 O O . GLY A 1 197 ? 10.162 -5.282 -10.776 1.00 85.44 197 GLY A O 1
ATOM 1648 N N . PHE A 1 198 ? 8.132 -4.680 -10.059 1.00 80.81 198 PHE A N 1
ATOM 1649 C CA . PHE A 1 198 ? 7.526 -5.985 -10.307 1.00 80.81 198 PHE A CA 1
ATOM 1650 C C . PHE A 1 198 ? 7.001 -6.088 -11.749 1.00 80.81 198 PHE A C 1
ATOM 1652 O O . PHE A 1 198 ? 6.482 -5.127 -12.317 1.00 80.81 198 PHE A O 1
ATOM 1659 N N . ALA A 1 199 ? 7.103 -7.282 -12.335 1.00 76.31 199 ALA A N 1
ATOM 1660 C CA . ALA A 1 199 ? 6.475 -7.620 -13.611 1.00 76.31 199 ALA A CA 1
ATOM 1661 C C . ALA A 1 199 ? 5.373 -8.663 -13.386 1.00 76.31 199 ALA A C 1
ATOM 1663 O O . ALA A 1 199 ? 5.513 -9.831 -13.738 1.00 76.31 199 ALA A O 1
ATOM 1664 N N . ILE A 1 200 ? 4.277 -8.243 -12.752 1.00 71.44 200 ILE A N 1
ATOM 1665 C CA . ILE A 1 200 ? 3.098 -9.095 -12.554 1.00 71.44 200 ILE A CA 1
ATOM 1666 C C . ILE A 1 200 ? 2.085 -8.741 -13.625 1.00 71.44 200 ILE A C 1
ATOM 1668 O O . ILE A 1 200 ? 1.719 -7.582 -13.744 1.00 71.44 200 ILE A O 1
ATOM 1672 N N . VAL A 1 201 ? 1.574 -9.721 -14.359 1.00 64.88 201 VAL A N 1
ATOM 1673 C CA . VAL A 1 201 ? 0.424 -9.518 -15.242 1.00 64.88 201 V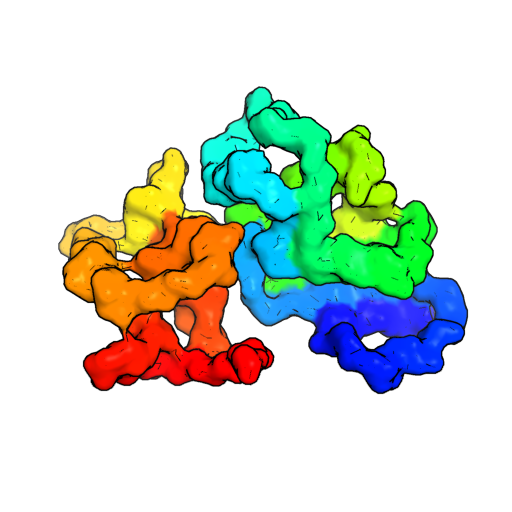AL A CA 1
ATOM 1674 C C . VAL A 1 201 ? -0.732 -10.360 -14.732 1.00 64.88 201 VAL A C 1
ATOM 1676 O O . VAL A 1 201 ? -0.586 -11.557 -14.501 1.00 64.88 201 VAL A O 1
ATOM 1679 N N . ARG A 1 202 ? -1.902 -9.737 -14.586 1.00 60.22 202 ARG A N 1
ATOM 1680 C CA . ARG A 1 202 ? -3.153 -10.430 -14.284 1.00 60.22 202 ARG A CA 1
ATOM 1681 C C . ARG A 1 202 ? -4.098 -10.359 -15.477 1.00 60.22 202 ARG A C 1
ATOM 1683 O O . ARG A 1 202 ? -4.341 -9.280 -16.002 1.00 60.22 202 ARG A O 1
ATOM 1690 N N . TYR A 1 203 ? -4.695 -11.499 -15.816 1.00 51.50 203 TYR A N 1
ATOM 1691 C CA . TYR A 1 203 ? -5.598 -11.668 -16.961 1.00 51.50 203 TYR A CA 1
ATOM 1692 C C . TYR A 1 203 ? -6.863 -10.778 -16.914 1.00 51.50 203 TYR A C 1
ATOM 1694 O O . TYR A 1 203 ? -7.402 -10.442 -17.958 1.00 51.50 203 TYR A O 1
ATOM 1702 N N . ASN A 1 204 ? -7.312 -10.338 -15.726 1.00 54.81 204 ASN A N 1
ATOM 1703 C CA . ASN A 1 204 ? -8.621 -9.671 -15.554 1.00 54.81 204 ASN A CA 1
ATOM 1704 C C . ASN A 1 204 ? -8.585 -8.208 -15.075 1.00 54.81 204 ASN A C 1
ATOM 1706 O O . ASN A 1 204 ? -9.632 -7.632 -14.793 1.00 54.81 204 ASN A O 1
ATOM 1710 N N . ASN A 1 205 ? -7.405 -7.614 -14.930 1.00 56.41 205 ASN A N 1
ATOM 1711 C CA . ASN A 1 205 ? -7.203 -6.179 -14.717 1.00 56.41 205 ASN A CA 1
ATOM 1712 C C . ASN A 1 205 ? -5.694 -5.990 -14.630 1.00 56.41 205 ASN A C 1
ATOM 1714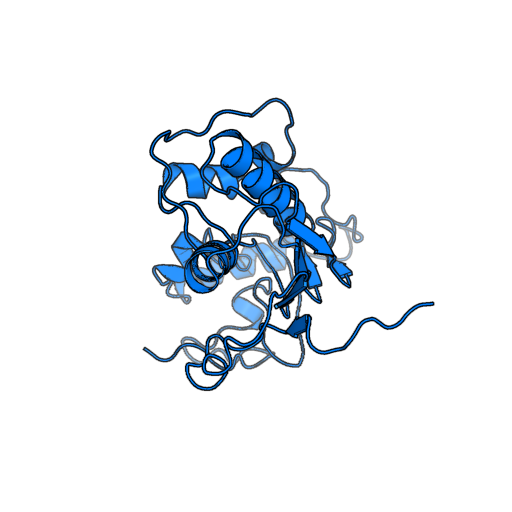 O O . ASN A 1 205 ? -5.072 -6.634 -13.779 1.00 56.41 205 ASN A O 1
ATOM 1718 N N . THR A 1 206 ? -5.095 -5.167 -15.485 1.00 59.97 206 THR A N 1
ATOM 1719 C CA . THR A 1 206 ? -3.642 -5.003 -15.444 1.00 59.97 206 THR A CA 1
ATOM 1720 C C . THR A 1 206 ? -3.239 -4.436 -14.073 1.00 59.97 206 THR A C 1
ATOM 1722 O O . THR A 1 206 ? -3.804 -3.422 -13.651 1.00 59.97 206 THR A O 1
ATOM 1725 N N . PRO A 1 207 ? -2.399 -5.152 -13.299 1.00 57.22 207 PRO A N 1
ATOM 1726 C CA . PRO A 1 207 ? -2.331 -4.984 -11.851 1.00 57.22 207 PRO A CA 1
ATOM 1727 C C . PRO A 1 207 ? -1.588 -3.716 -11.440 1.00 57.22 207 PRO A C 1
ATOM 1729 O O . PRO A 1 207 ? -0.814 -3.142 -12.200 1.00 57.22 207 PRO A O 1
ATOM 1732 N N . ASN A 1 208 ? -1.755 -3.328 -10.174 1.00 60.75 208 ASN A N 1
ATOM 1733 C CA . ASN A 1 208 ? -1.066 -2.163 -9.616 1.00 60.75 208 ASN A CA 1
ATOM 1734 C C . ASN A 1 208 ? 0.471 -2.300 -9.710 1.00 60.75 208 ASN A C 1
ATOM 1736 O O . ASN A 1 208 ? 1.167 -1.303 -9.768 1.00 60.75 208 ASN A O 1
ATOM 1740 N N . ASN A 1 209 ? 1.028 -3.508 -9.828 1.00 68.69 209 ASN A N 1
ATOM 1741 C CA . ASN A 1 209 ? 2.480 -3.708 -9.877 1.00 68.69 209 ASN A CA 1
ATOM 1742 C C . ASN A 1 209 ? 2.975 -4.357 -11.180 1.00 68.69 209 ASN A C 1
ATOM 1744 O O . ASN A 1 209 ? 3.854 -5.216 -11.149 1.00 68.69 209 ASN A O 1
ATOM 1748 N N . SER A 1 210 ? 2.400 -3.987 -12.324 1.00 73.25 210 SER A N 1
ATOM 1749 C CA . SER A 1 210 ? 3.014 -4.226 -13.638 1.00 73.25 210 SER A CA 1
ATOM 1750 C C . SER A 1 210 ? 3.894 -3.047 -14.060 1.00 73.25 210 SER A C 1
ATOM 1752 O O . SER A 1 210 ? 3.587 -1.896 -13.747 1.00 73.25 210 SER A O 1
ATOM 1754 N N . LEU A 1 211 ? 4.938 -3.304 -14.849 1.00 80.12 211 LEU A N 1
ATOM 1755 C CA . LEU A 1 211 ? 5.727 -2.258 -15.514 1.00 80.12 211 LEU A CA 1
ATOM 1756 C C . LEU A 1 211 ? 4.864 -1.483 -16.515 1.00 80.12 211 LEU A C 1
ATOM 1758 O O . LEU A 1 211 ? 4.178 -2.119 -17.311 1.00 80.12 211 LEU A O 1
ATOM 1762 N N . TYR A 1 212 ? 4.922 -0.145 -16.521 1.00 78.19 212 TYR A N 1
ATOM 1763 C CA . TYR A 1 212 ? 4.045 0.695 -17.362 1.00 78.19 212 TYR A CA 1
ATOM 1764 C C . TYR A 1 212 ? 4.057 0.310 -18.849 1.00 78.19 212 TYR A C 1
ATOM 1766 O O . TYR A 1 212 ? 3.003 0.292 -19.479 1.00 78.19 212 TYR A O 1
ATOM 1774 N N . LEU A 1 213 ? 5.214 -0.101 -19.378 1.00 76.06 213 LEU A N 1
ATOM 1775 C CA . LEU A 1 213 ? 5.382 -0.570 -20.760 1.00 76.06 213 LEU A CA 1
ATOM 1776 C C . LEU A 1 213 ? 4.492 -1.758 -21.138 1.00 76.06 213 LEU A C 1
ATOM 1778 O O . LEU A 1 213 ? 4.199 -1.964 -22.309 1.00 76.06 213 LEU A O 1
ATOM 1782 N N . ILE A 1 214 ? 4.070 -2.553 -20.158 1.00 75.94 214 ILE A N 1
ATOM 1783 C CA . ILE A 1 214 ? 3.278 -3.765 -20.380 1.00 75.94 214 ILE A CA 1
ATOM 1784 C C . ILE A 1 214 ? 1.769 -3.453 -20.365 1.00 75.94 214 ILE A C 1
ATOM 1786 O O . ILE A 1 214 ? 0.978 -4.238 -20.893 1.00 75.94 214 ILE A O 1
ATOM 1790 N N . TRP A 1 215 ? 1.354 -2.321 -19.780 1.00 74.50 215 TRP A N 1
ATOM 1791 C CA . TRP A 1 215 ? -0.058 -2.034 -19.484 1.00 74.50 215 TRP A CA 1
ATOM 1792 C C . TRP A 1 215 ? -0.594 -0.674 -19.937 1.00 74.50 215 TRP A C 1
ATOM 1794 O O . TRP A 1 215 ? -1.801 -0.450 -19.835 1.00 74.50 215 TRP A O 1
ATOM 1804 N N . HIS A 1 216 ? 0.250 0.219 -20.451 1.00 73.25 216 HIS A N 1
ATOM 1805 C CA . HIS A 1 216 ? -0.157 1.555 -20.883 1.00 73.25 216 HIS A CA 1
ATOM 1806 C C . HIS A 1 216 ? -0.428 1.658 -22.393 1.00 73.25 216 HIS A C 1
ATOM 1808 O O . HIS A 1 216 ? 0.189 0.943 -23.177 1.00 73.25 216 HIS A O 1
ATOM 1814 N N . ASN A 1 217 ? -1.327 2.568 -22.798 1.00 71.62 217 ASN A N 1
ATOM 1815 C CA . ASN A 1 217 ? -1.780 2.734 -24.186 1.00 71.62 217 ASN A CA 1
ATOM 1816 C C . ASN A 1 217 ? -1.485 4.112 -24.837 1.00 71.62 217 ASN A C 1
ATOM 1818 O O . ASN A 1 217 ? -2.108 4.457 -25.843 1.00 71.62 217 ASN A O 1
ATOM 1822 N N . HIS A 1 218 ? -0.576 4.935 -24.288 1.00 67.38 218 HIS A N 1
ATOM 1823 C CA . HIS A 1 218 ? -0.235 6.232 -24.909 1.00 67.38 218 HIS A CA 1
ATOM 1824 C C . HIS A 1 218 ? 0.386 6.073 -26.295 1.00 67.38 218 HIS A C 1
ATOM 1826 O O . HIS A 1 218 ? 1.182 5.165 -26.521 1.00 67.38 218 HIS A O 1
ATOM 1832 N N . ASN A 1 219 ? 0.154 7.060 -27.167 1.00 64.25 219 ASN A N 1
ATOM 1833 C CA . ASN A 1 219 ? 0.912 7.258 -28.408 1.00 64.25 219 ASN A CA 1
ATOM 1834 C C . ASN A 1 219 ? 0.983 6.018 -29.318 1.00 64.25 219 ASN A C 1
ATOM 1836 O O . ASN A 1 219 ? 2.018 5.749 -29.921 1.00 64.25 219 ASN A O 1
ATOM 1840 N N . GLY A 1 220 ? -0.109 5.253 -29.417 1.00 64.50 220 GLY A N 1
ATOM 1841 C CA . GLY A 1 220 ? -0.199 4.104 -30.328 1.00 64.50 220 GLY A CA 1
ATOM 1842 C C . GLY A 1 220 ? 0.545 2.851 -29.861 1.00 64.50 220 GLY A C 1
ATOM 1843 O O . GLY A 1 220 ? 0.581 1.862 -30.590 1.00 64.50 220 GLY A O 1
ATOM 1844 N N . TRP A 1 221 ? 1.102 2.854 -28.647 1.00 63.22 221 TRP A N 1
ATOM 1845 C CA . TRP A 1 221 ? 1.536 1.623 -27.996 1.00 63.22 221 TRP A CA 1
ATOM 1846 C C . TRP A 1 221 ? 0.294 0.882 -27.523 1.00 63.22 221 TRP A C 1
ATOM 1848 O O . TRP A 1 221 ? -0.536 1.442 -26.814 1.00 63.22 221 TRP A O 1
ATOM 1858 N N . HIS A 1 222 ? 0.143 -0.374 -27.926 1.00 65.12 222 HIS A N 1
ATOM 1859 C CA . HIS A 1 222 ? -0.917 -1.222 -27.404 1.00 65.12 222 HIS A CA 1
ATOM 1860 C C . HIS A 1 222 ? -0.333 -2.067 -26.280 1.00 65.12 222 HIS A C 1
ATOM 1862 O O . HIS A 1 222 ? 0.641 -2.788 -26.515 1.00 65.12 222 HIS A O 1
ATOM 1868 N N . PRO A 1 223 ? -0.889 -1.990 -25.061 1.00 65.56 223 PRO A N 1
ATOM 1869 C CA . PRO A 1 223 ? -0.405 -2.833 -23.990 1.00 65.56 223 PRO A CA 1
ATOM 1870 C C . PRO A 1 223 ? -0.645 -4.290 -24.367 1.00 65.56 223 PRO A C 1
ATOM 1872 O O . PRO A 1 223 ? -1.684 -4.619 -24.945 1.00 65.56 223 PRO A O 1
ATOM 1875 N N . LEU A 1 224 ? 0.279 -5.176 -23.986 1.00 65.50 224 LEU A N 1
ATOM 1876 C CA . LEU A 1 224 ? 0.060 -6.620 -24.133 1.00 65.50 224 LEU A CA 1
ATOM 1877 C C . LEU A 1 224 ? -1.235 -7.049 -23.420 1.00 65.50 224 LEU A C 1
ATOM 1879 O O . LEU A 1 224 ? -1.873 -8.017 -23.823 1.00 65.50 224 LEU A O 1
ATOM 1883 N N . PHE A 1 225 ? -1.632 -6.305 -22.380 1.00 64.69 225 PHE A N 1
ATOM 1884 C CA . PHE A 1 225 ? -2.849 -6.534 -21.610 1.00 64.69 225 PHE A CA 1
ATOM 1885 C C . PHE A 1 225 ? -3.611 -5.219 -21.412 1.00 64.69 225 PHE A C 1
ATOM 1887 O O . PHE A 1 225 ? -3.162 -4.327 -20.685 1.00 64.69 225 PHE A O 1
ATOM 1894 N N . LEU A 1 226 ? -4.778 -5.105 -22.050 1.00 61.50 226 LEU A N 1
ATOM 1895 C CA . LEU A 1 226 ? -5.635 -3.920 -21.979 1.00 61.50 226 LEU A CA 1
ATOM 1896 C C . LEU A 1 226 ? -6.114 -3.668 -20.542 1.00 61.50 226 LEU A C 1
ATOM 1898 O O . LEU A 1 226 ? -6.716 -4.537 -19.909 1.00 61.50 226 LEU A O 1
ATOM 1902 N N . ARG A 1 227 ? -5.881 -2.451 -20.040 1.00 62.38 227 ARG A N 1
ATOM 1903 C CA . ARG A 1 227 ? -6.433 -1.997 -18.761 1.00 62.38 227 ARG A CA 1
ATOM 1904 C C . ARG A 1 227 ? -7.814 -1.385 -18.985 1.00 62.38 227 ARG A C 1
ATOM 1906 O O . ARG A 1 227 ? -7.946 -0.433 -19.745 1.00 62.38 227 ARG A O 1
ATOM 1913 N N . ASN A 1 228 ? -8.820 -1.874 -18.263 1.00 60.84 228 ASN A N 1
ATOM 1914 C CA . ASN A 1 228 ? -10.117 -1.204 -18.173 1.00 60.84 228 ASN A CA 1
ATOM 1915 C C . ASN A 1 228 ? -10.054 -0.125 -17.079 1.00 60.84 228 ASN A C 1
ATOM 1917 O O . ASN A 1 228 ? -9.831 -0.432 -15.904 1.00 60.84 228 ASN A O 1
ATOM 1921 N N . GLU A 1 229 ? -10.234 1.144 -17.445 1.00 54.09 229 GLU A N 1
ATOM 1922 C CA . GLU A 1 229 ? -10.277 2.250 -16.484 1.00 54.09 229 GLU A CA 1
ATOM 1923 C C . GLU A 1 229 ? -11.509 2.128 -15.571 1.00 54.09 229 GLU A C 1
ATOM 1925 O O . GLU A 1 229 ? -12.651 2.122 -16.029 1.00 54.09 229 GLU A O 1
ATOM 1930 N N . ARG A 1 230 ? -11.278 1.996 -14.255 1.00 51.16 230 ARG A N 1
ATOM 1931 C CA . ARG A 1 230 ? -12.344 1.926 -13.233 1.00 51.16 230 ARG A CA 1
ATOM 1932 C C . ARG A 1 230 ? -12.758 3.304 -12.701 1.00 51.16 230 ARG A C 1
ATOM 1934 O O . ARG A 1 230 ? -13.837 3.426 -12.129 1.00 51.16 230 ARG A O 1
ATOM 1941 N N . HIS A 1 231 ? -11.916 4.318 -12.885 1.00 50.38 231 HIS A N 1
ATOM 1942 C CA . HIS A 1 231 ? -12.187 5.704 -12.516 1.00 50.38 231 HIS A CA 1
ATOM 1943 C C . HIS A 1 231 ? -12.322 6.497 -13.810 1.00 50.38 231 HIS A C 1
ATOM 1945 O O . HIS A 1 231 ? -11.350 6.612 -14.547 1.00 50.38 231 HIS A O 1
ATOM 1951 N N . LYS A 1 232 ? -13.539 6.952 -14.106 1.00 44.00 232 LYS A N 1
ATOM 1952 C CA . LYS A 1 232 ? -13.770 7.971 -15.129 1.00 44.00 232 LYS A CA 1
ATOM 1953 C C . LYS A 1 232 ? -13.673 9.322 -14.430 1.00 44.00 232 LYS A C 1
ATOM 1955 O O . LYS A 1 232 ? -14.250 9.448 -13.346 1.00 44.00 232 LYS A O 1
ATOM 1960 N N . ASP A 1 233 ? -12.928 10.248 -15.023 1.00 42.56 233 ASP A N 1
ATOM 1961 C CA . ASP A 1 233 ? -12.988 11.669 -14.663 1.00 42.56 233 ASP A CA 1
ATOM 1962 C C . ASP A 1 233 ? -14.405 12.226 -14.894 1.00 42.56 233 ASP A C 1
ATOM 1964 O O . ASP A 1 233 ? -15.081 11.762 -15.849 1.00 42.56 233 ASP A O 1
#

Foldseek 3Di:
DDDPPPVQEDEPPDPDVVVLPDPDDDRAEYEDEAAEAEQCVQAKDWPDPQQLVLLLDVCNLPDPVDQDGPDPPTDMDHPNVCVCVSVVDAQSHAYEYEYQEYEPSNQSSVLSVLVNCCVVPNHVNSVRYHYHYNYYHYLLQALACVLDPDNSDPVPVCVPDVSVVVLVVLVVCVVQDDDDPVQVSQCHQSCFRSVSRHCDQDQPAGDRGHHCLQEPCGPNRDHVHYHDDPDDD

pLDDT: mean 77.26, std 15.81, range [35.75, 97.0]

Sequence (233 aa):
VNDLNNERVVAYYKLHPKAQKEKKEFVKYFFLIDDFVGTGTTFLRDESEDNTKYWLDEKNIFDSSKTDLPDKNSELSGALIRFIDYWNLDENNEIIFCPYIITEFAKCRLEKMIKYYGQIGKIENFKNIQIIPAYIFPNESRVIEKCSSYSEIRKWDQDKCNFKGISQLCEDYYYLFKETSHHKKGGGCKHGFGDRGFAIVRYNNTPNNSLYLIWHNHNGWHPLFLRNERHKD

Radius of gyration: 19.23 Å; chains: 1; bounding box: 54×42×50 Å

InterPro domains:
  IPR056920 PRTase-CE [PF24390] (13-227)